Protein AF-V5GGD3-F1 (afdb_monomer)

Mean predicted aligned error: 9.01 Å

Nearest PDB structures (foldseek):
  7jw2-assembly1_B  TM=8.774E-01  e=5.867E-11  Aedes aegypti
  7jw6-assembly1_A-2  TM=7.609E-01  e=5.677E-09  Drosophila melanogaster
  9f7d-assembly1_A-2  TM=6.609E-01  e=2.314E-05  Rhodococcus ruber
  5zo3-assembly1_A  TM=6.551E-01  e=4.782E-04  Agrobacterium fabrum str. J-07
  7mpo-assembly1_F  TM=6.766E-01  e=1.165E-03  Bartonella henselae

Solvent-accessible surface area (backbone atoms only — not comparable to full-atom values): 12562 Å² total; per-residue (Å²): 134,82,80,72,80,88,71,77,35,68,49,62,48,52,56,98,90,48,64,48,77,43,51,39,63,61,44,64,77,74,52,55,64,67,60,38,38,44,53,42,52,69,48,41,38,19,73,88,43,77,43,77,37,69,69,38,73,63,55,53,50,57,51,24,58,74,27,73,36,79,87,64,58,77,32,47,65,44,45,49,48,66,49,49,57,50,34,52,72,77,41,45,74,72,58,52,52,72,43,86,89,69,89,88,54,62,66,69,27,31,52,35,21,29,71,72,55,50,57,61,81,61,86,57,76,84,49,77,69,78,54,78,81,72,50,74,66,49,53,50,44,50,44,46,70,37,42,49,51,57,54,52,50,51,52,48,41,55,44,23,54,76,68,80,40,60,53,68,58,53,52,48,55,54,50,52,57,49,54,59,58,70,72,50,78,82,78,84,74,84,84,80,80,80,80,82,82,81,83,81,84,80,89,77,91,129

Foldseek 3Di:
DDDDPDADQWDWADDPVDIDIDGLVVCLVVDDLVVLVCCLVVAQQDQVHAAEAAVCPVVVCNSCVSSVNNVGHGYRYDHCNLLVVVCCVPPVQLQAAPDDDDPPDDGQQNLLCRQVVGGQDCPCVPPDSNDPPDDPVNVVSSRCNNHSRVVSVVSSCVSCVVVVHDVVVSRVVSVVVVVVVVPDPPDDDDDDPDDDDDDDDDDDDD

InterPro domains:
  IPR002562 3'-5' exonuclease domain [PF01612] (6-158)
  IPR012337 Ribonuclease H-like superfamily [SSF53098] (6-165)
  IPR036397 Ribonuclease H superfamily [G3DSA:3.30.420.10] (2-167)
  IPR052408 Exonuclease MUT-7-like [PTHR47765] (5-162)

pLDDT: mean 84.91, std 19.13, range [32.44, 98.62]

Structure (mmCIF, N/CA/C/O backbone):
data_AF-V5GGD3-F1
#
_entry.id   AF-V5GGD3-F1
#
loop_
_atom_site.group_PDB
_atom_site.id
_atom_site.type_symbol
_atom_site.label_atom_id
_atom_site.label_alt_id
_atom_site.label_comp_id
_atom_site.label_asym_id
_atom_site.label_entity_id
_atom_site.label_seq_id
_atom_site.pdbx_PDB_ins_code
_atom_site.Cartn_x
_atom_site.Cartn_y
_atom_site.Cartn_z
_atom_site.occupancy
_atom_site.B_iso_or_equiv
_atom_site.auth_seq_id
_atom_site.auth_comp_id
_atom_site.auth_asym_id
_atom_site.auth_atom_id
_atom_site.pdbx_PDB_model_num
ATOM 1 N N . MET A 1 1 ? 32.317 -1.970 2.128 1.00 33.22 1 MET A N 1
ATOM 2 C CA . MET A 1 1 ? 31.465 -2.165 0.938 1.00 33.22 1 MET A CA 1
ATOM 3 C C . MET A 1 1 ? 30.373 -1.117 0.991 1.00 33.22 1 MET A C 1
ATOM 5 O O . MET A 1 1 ? 29.584 -1.151 1.925 1.00 33.22 1 MET A O 1
ATOM 9 N N . GLY A 1 2 ? 30.401 -0.128 0.097 1.00 39.28 2 GLY A N 1
ATOM 10 C CA . GLY A 1 2 ? 29.313 0.846 0.005 1.00 39.28 2 GLY A CA 1
ATOM 11 C C . GLY A 1 2 ? 28.074 0.141 -0.533 1.00 39.28 2 GLY A C 1
ATOM 12 O O . GLY A 1 2 ? 28.173 -0.546 -1.546 1.00 39.28 2 GLY A O 1
ATOM 13 N N . LEU A 1 3 ? 26.947 0.252 0.168 1.00 42.2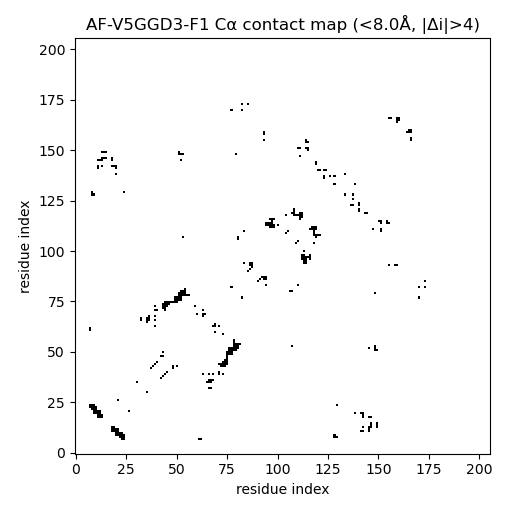2 3 LEU A N 1
ATOM 14 C CA . LEU A 1 3 ? 25.657 -0.168 -0.370 1.00 42.22 3 LEU A CA 1
ATOM 15 C C . LEU A 1 3 ? 25.417 0.663 -1.632 1.00 42.22 3 LEU A C 1
ATOM 17 O O . LEU A 1 3 ? 25.384 1.893 -1.558 1.00 42.22 3 LEU A O 1
ATOM 21 N N . ALA A 1 4 ? 25.322 0.005 -2.787 1.00 48.12 4 ALA A N 1
ATOM 22 C CA . ALA A 1 4 ? 24.829 0.658 -3.988 1.00 48.12 4 ALA A CA 1
ATOM 23 C C . ALA A 1 4 ? 23.453 1.278 -3.669 1.00 48.12 4 ALA A C 1
ATOM 25 O O . ALA A 1 4 ? 22.690 0.678 -2.902 1.00 48.12 4 ALA A O 1
ATOM 26 N N . PRO A 1 5 ? 23.135 2.476 -4.187 1.00 54.75 5 PRO A N 1
ATOM 27 C CA . PRO A 1 5 ? 21.816 3.062 -3.988 1.00 54.75 5 PRO A CA 1
ATOM 28 C C . PRO A 1 5 ? 20.747 2.078 -4.477 1.00 54.75 5 PRO A C 1
ATOM 30 O O . PRO A 1 5 ? 20.875 1.514 -5.563 1.00 54.75 5 PRO A O 1
ATOM 33 N N . SER A 1 6 ? 19.720 1.845 -3.655 1.00 63.28 6 SER A N 1
ATOM 34 C CA . SER A 1 6 ? 18.629 0.922 -3.973 1.00 63.28 6 SER A CA 1
ATOM 35 C C . SER A 1 6 ? 17.932 1.378 -5.250 1.00 63.28 6 SER A C 1
ATOM 37 O O . SER A 1 6 ? 17.304 2.439 -5.277 1.00 63.28 6 SER A O 1
ATOM 39 N N . ARG A 1 7 ? 18.059 0.591 -6.315 1.00 81.31 7 ARG A N 1
ATOM 40 C CA . ARG A 1 7 ? 17.404 0.851 -7.593 1.00 81.31 7 ARG A CA 1
ATOM 41 C C . ARG A 1 7 ? 15.971 0.325 -7.537 1.00 81.31 7 ARG A C 1
ATOM 43 O O . ARG A 1 7 ? 15.737 -0.788 -7.073 1.00 81.31 7 ARG A O 1
ATOM 50 N N . LEU A 1 8 ? 15.007 1.110 -8.022 1.00 89.00 8 LEU A N 1
ATOM 51 C CA . LEU A 1 8 ? 13.626 0.646 -8.154 1.00 89.00 8 LEU A CA 1
ATOM 52 C C . LEU A 1 8 ? 13.565 -0.479 -9.196 1.00 89.00 8 LEU A C 1
ATOM 54 O O . LEU A 1 8 ? 13.808 -0.241 -10.380 1.00 89.00 8 LEU A O 1
ATOM 58 N N . SER A 1 9 ? 13.262 -1.698 -8.753 1.00 93.69 9 SER A N 1
ATOM 59 C CA . SER A 1 9 ? 13.250 -2.890 -9.607 1.00 93.69 9 SER A CA 1
ATOM 60 C C . SER A 1 9 ? 11.858 -3.228 -10.135 1.00 93.69 9 SER A C 1
ATOM 62 O O . SER A 1 9 ? 11.728 -3.594 -11.304 1.00 93.69 9 SER A O 1
ATOM 64 N N . LEU A 1 10 ? 10.828 -3.085 -9.297 1.00 95.25 10 LEU A N 1
ATOM 65 C CA . LEU A 1 10 ? 9.439 -3.427 -9.593 1.00 95.25 10 LEU A CA 1
ATOM 66 C C . LEU A 1 10 ? 8.476 -2.376 -9.039 1.00 95.25 10 LEU A C 1
ATOM 68 O O . LEU A 1 10 ? 8.733 -1.785 -7.994 1.00 95.25 10 LEU A O 1
ATOM 72 N N . VAL A 1 11 ? 7.340 -2.208 -9.713 1.00 95.31 11 VAL A N 1
ATOM 73 C CA . VAL A 1 11 ? 6.145 -1.550 -9.165 1.00 95.31 11 VAL A CA 1
ATOM 74 C C . VAL A 1 11 ? 4.973 -2.505 -9.308 1.00 95.31 11 VAL A C 1
ATOM 76 O O . VAL A 1 11 ? 4.764 -3.074 -10.378 1.00 95.31 11 VAL A O 1
ATOM 79 N N . GLN A 1 12 ? 4.198 -2.679 -8.244 1.00 97.19 12 GLN A N 1
ATOM 80 C CA . GLN A 1 12 ? 3.003 -3.512 -8.248 1.00 97.19 12 GLN A CA 1
ATOM 81 C C . GLN A 1 12 ? 1.757 -2.629 -8.183 1.00 97.19 12 GLN A C 1
ATOM 83 O O . GLN A 1 12 ? 1.657 -1.748 -7.332 1.00 97.19 12 GLN A O 1
ATOM 88 N N . LEU A 1 13 ? 0.799 -2.873 -9.075 1.00 97.44 13 LEU A N 1
ATOM 89 C CA . LEU A 1 13 ? -0.497 -2.199 -9.096 1.00 97.44 13 LEU A CA 1
ATOM 90 C C . LEU A 1 13 ? -1.594 -3.256 -9.051 1.00 97.44 13 LEU A C 1
ATOM 92 O O . LEU A 1 13 ? -1.695 -4.082 -9.955 1.00 97.44 13 LEU A O 1
ATOM 96 N N . ALA A 1 14 ? -2.409 -3.231 -8.003 1.00 98.44 14 ALA A N 1
ATOM 97 C CA . ALA A 1 14 ? -3.548 -4.125 -7.864 1.00 98.44 14 ALA A CA 1
ATOM 98 C C . ALA A 1 14 ? -4.859 -3.378 -8.114 1.00 98.44 14 ALA A C 1
ATOM 100 O O . ALA A 1 14 ? -5.068 -2.266 -7.627 1.00 98.44 14 ALA A O 1
ATOM 101 N N . VAL A 1 15 ? -5.746 -4.045 -8.837 1.00 98.00 15 VAL A N 1
ATOM 102 C CA . VAL A 1 15 ? -7.171 -3.744 -8.979 1.00 98.00 15 VAL A CA 1
ATOM 103 C C . VAL A 1 15 ? -7.955 -5.004 -8.597 1.00 98.00 15 VAL A C 1
ATOM 105 O O . VAL A 1 15 ? -7.367 -6.054 -8.339 1.00 98.00 15 VAL A O 1
ATOM 108 N N . TRP A 1 16 ? -9.279 -4.917 -8.507 1.00 97.25 16 TRP A N 1
ATOM 109 C CA . TRP A 1 16 ? -10.096 -6.031 -8.010 1.00 97.25 16 TRP A CA 1
ATOM 110 C C . TRP A 1 16 ? -10.028 -7.297 -8.869 1.00 97.25 16 TRP A C 1
ATOM 112 O O . TRP A 1 16 ? -10.164 -8.397 -8.341 1.00 97.25 16 TRP A O 1
ATOM 122 N N . ASP A 1 17 ? -9.798 -7.151 -10.169 1.00 96.25 17 ASP A N 1
ATOM 123 C CA . ASP A 1 17 ? -9.778 -8.236 -11.149 1.00 96.25 17 ASP A CA 1
ATOM 124 C C . ASP A 1 17 ? -8.364 -8.661 -11.577 1.00 96.25 17 ASP A C 1
ATOM 126 O O . ASP A 1 17 ? -8.215 -9.614 -12.343 1.00 96.25 17 ASP A O 1
ATOM 130 N N . GLY A 1 18 ? -7.308 -8.013 -11.072 1.00 97.31 18 GLY A N 1
ATOM 131 C CA . GLY A 1 18 ? -5.948 -8.345 -11.480 1.00 97.31 18 GLY A CA 1
ATOM 132 C C . GLY A 1 18 ? -4.838 -7.588 -10.760 1.00 97.31 18 GLY A C 1
ATOM 133 O O . GLY A 1 18 ? -5.046 -6.568 -10.103 1.00 97.31 18 GLY A O 1
ATOM 134 N N . VAL A 1 19 ? -3.614 -8.099 -10.918 1.00 98.44 19 VAL A N 1
ATOM 135 C CA . VAL A 1 19 ? -2.398 -7.453 -10.419 1.00 98.44 19 VAL A CA 1
ATOM 136 C C . VAL A 1 19 ? -1.383 -7.319 -11.543 1.00 98.44 19 VAL A C 1
ATOM 138 O O . VAL A 1 19 ? -1.030 -8.295 -12.203 1.00 98.44 19 VAL A O 1
ATOM 141 N N . TYR A 1 20 ? -0.889 -6.101 -11.723 1.00 97.62 20 TYR A N 1
ATOM 142 C CA . TYR A 1 20 ? 0.148 -5.750 -12.678 1.00 97.62 20 TYR A CA 1
ATOM 143 C C . TYR A 1 20 ? 1.475 -5.626 -11.937 1.00 97.62 20 TYR A C 1
ATOM 145 O O . TYR A 1 20 ? 1.608 -4.818 -11.021 1.00 97.62 20 TYR A O 1
ATOM 153 N N . VAL A 1 21 ? 2.464 -6.422 -12.341 1.00 97.50 21 VAL A N 1
ATOM 154 C CA . VAL A 1 21 ? 3.841 -6.328 -11.842 1.00 97.50 21 VAL A CA 1
ATOM 155 C C . VAL A 1 21 ? 4.688 -5.719 -12.950 1.00 97.50 21 VAL A C 1
ATOM 157 O O . VAL A 1 21 ? 4.990 -6.366 -13.951 1.00 97.50 21 VAL A O 1
ATOM 160 N N . LEU A 1 22 ? 5.018 -4.444 -12.789 1.00 95.44 22 LEU A N 1
ATOM 161 C CA . LEU A 1 22 ? 5.765 -3.656 -13.755 1.00 95.44 22 LEU A CA 1
ATOM 162 C C . LEU A 1 22 ? 7.264 -3.857 -13.531 1.00 95.44 22 LEU A C 1
ATOM 164 O O . LEU A 1 22 ? 7.798 -3.470 -12.493 1.00 95.44 22 LEU A O 1
ATOM 168 N N . ASP A 1 23 ? 7.943 -4.441 -14.518 1.00 95.50 23 ASP A N 1
ATOM 169 C CA . ASP A 1 23 ? 9.399 -4.583 -14.526 1.00 95.50 23 ASP A CA 1
ATOM 170 C C . ASP A 1 23 ? 10.065 -3.235 -14.821 1.00 95.50 23 ASP A C 1
ATOM 172 O O . ASP A 1 23 ? 10.278 -2.876 -15.977 1.00 95.50 23 ASP A O 1
ATOM 176 N N . ILE A 1 24 ? 10.392 -2.471 -13.780 1.00 93.88 24 ILE A N 1
ATOM 177 C CA . ILE A 1 24 ? 10.935 -1.116 -13.930 1.00 93.88 24 ILE A CA 1
ATOM 178 C C . ILE A 1 24 ? 12.306 -1.133 -14.598 1.00 93.88 24 ILE A C 1
ATOM 180 O O . ILE A 1 24 ? 12.612 -0.219 -15.365 1.00 93.88 24 ILE A O 1
ATOM 184 N N . LEU A 1 25 ? 13.106 -2.182 -14.380 1.00 92.25 25 LEU A N 1
ATOM 185 C CA . LEU A 1 25 ? 14.406 -2.325 -15.034 1.00 92.25 25 LEU A CA 1
ATOM 186 C C . LEU A 1 25 ? 14.229 -2.389 -16.550 1.00 92.25 25 LEU A C 1
ATOM 188 O O . LEU A 1 25 ? 14.875 -1.626 -17.265 1.00 92.25 25 LEU A O 1
ATOM 192 N N . LYS A 1 26 ? 13.304 -3.234 -17.025 1.00 93.94 26 LYS A N 1
ATOM 193 C CA . LYS A 1 26 ? 13.045 -3.376 -18.458 1.00 93.94 26 LYS A CA 1
ATOM 194 C C . LYS A 1 26 ? 12.272 -2.198 -19.040 1.00 93.94 26 LYS A C 1
ATOM 196 O O . LYS A 1 26 ? 12.604 -1.718 -20.121 1.00 93.94 26 LYS A O 1
ATOM 201 N N . LEU A 1 27 ? 11.254 -1.714 -18.332 1.00 93.19 27 LEU A N 1
ATOM 202 C CA . LEU A 1 27 ? 10.4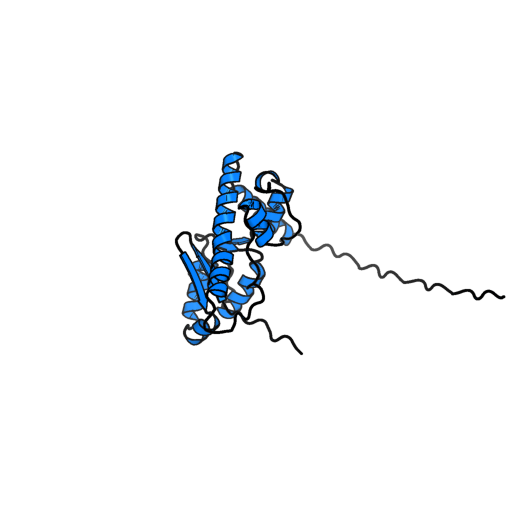19 -0.600 -18.780 1.00 93.19 27 LEU A CA 1
ATOM 203 C C . LEU A 1 27 ? 11.224 0.693 -18.915 1.00 93.19 27 LEU A C 1
ATOM 205 O O . LEU A 1 27 ? 10.962 1.463 -19.830 1.00 93.19 27 LEU A O 1
ATOM 209 N N . SER A 1 28 ? 12.240 0.909 -18.077 1.00 89.25 28 SER A N 1
ATOM 210 C CA . SER A 1 28 ? 13.124 2.079 -18.189 1.00 89.25 28 SER A CA 1
ATOM 211 C C . SER A 1 28 ? 13.963 2.087 -19.474 1.00 89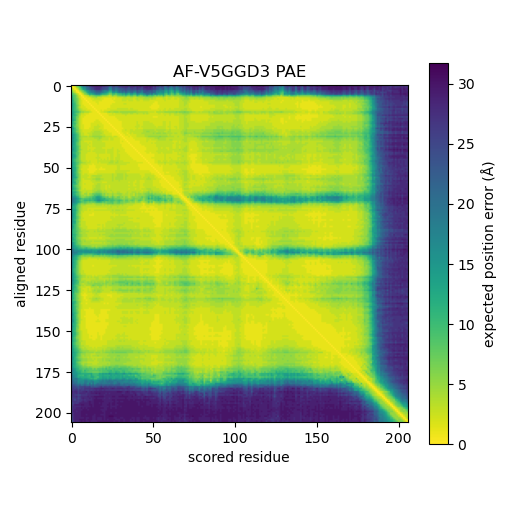.25 28 SER A C 1
ATOM 213 O O . SER A 1 28 ? 14.407 3.151 -19.895 1.00 89.25 28 SER A O 1
ATOM 215 N N . GLU A 1 29 ? 14.181 0.929 -20.107 1.00 91.50 29 GLU A N 1
ATOM 216 C CA . GLU A 1 29 ? 14.895 0.826 -21.389 1.00 91.50 29 GLU A CA 1
ATOM 217 C C . GLU A 1 29 ? 13.990 1.108 -22.593 1.00 91.50 29 GLU A C 1
ATOM 219 O O . GLU A 1 29 ? 14.472 1.558 -23.631 1.00 91.50 29 GLU A O 1
ATOM 224 N N . VAL A 1 30 ? 12.693 0.799 -22.482 1.00 94.12 30 VAL A N 1
ATOM 225 C CA . VAL A 1 30 ? 11.759 0.815 -23.623 1.00 94.12 30 VAL A CA 1
ATOM 226 C C . VAL A 1 30 ? 10.765 1.973 -23.583 1.00 94.12 30 VAL A C 1
ATOM 228 O O . VAL A 1 30 ? 10.262 2.381 -24.627 1.00 94.12 30 VAL A O 1
ATOM 231 N N . LEU A 1 31 ? 10.474 2.521 -22.401 1.00 91.94 31 LEU A N 1
ATOM 232 C CA . LEU A 1 31 ? 9.545 3.632 -22.230 1.00 91.94 31 LEU A CA 1
ATOM 233 C C . LEU A 1 31 ? 10.284 4.969 -22.151 1.00 91.94 31 LEU A C 1
ATOM 235 O O . LEU A 1 31 ? 11.146 5.183 -21.302 1.00 91.94 31 LEU A O 1
ATOM 239 N N . GLY A 1 32 ? 9.869 5.909 -23.002 1.00 90.31 32 GLY A N 1
ATOM 240 C CA . GLY A 1 32 ? 10.270 7.315 -22.909 1.00 90.31 32 GLY A CA 1
ATOM 241 C C . GLY A 1 32 ? 9.569 8.089 -21.783 1.00 90.31 32 GLY A C 1
ATOM 242 O O . GLY A 1 32 ? 8.587 7.631 -21.199 1.00 90.31 32 GLY A O 1
ATOM 243 N N . GLU A 1 33 ? 10.039 9.313 -21.527 1.00 88.31 33 GLU A N 1
ATOM 244 C CA . GLU A 1 33 ? 9.559 10.181 -20.436 1.00 88.31 33 GLU A CA 1
ATOM 245 C C . GLU A 1 33 ? 8.058 10.491 -20.494 1.00 88.31 33 GLU A C 1
ATOM 247 O O . GLU A 1 33 ? 7.424 10.646 -19.454 1.00 88.31 33 GLU A O 1
ATOM 252 N N . SER A 1 34 ? 7.473 10.576 -21.693 1.00 89.94 34 SER A N 1
ATOM 253 C CA . SER A 1 34 ? 6.039 10.825 -21.867 1.00 89.94 34 SER A CA 1
ATOM 254 C C . SER A 1 34 ? 5.178 9.715 -21.265 1.00 89.94 34 SER A C 1
ATOM 256 O O . SER A 1 34 ? 4.182 10.025 -20.621 1.00 89.94 34 SER A O 1
ATOM 258 N N . HIS A 1 35 ? 5.577 8.449 -21.409 1.00 92.19 35 HIS A N 1
ATOM 259 C CA . HIS A 1 35 ? 4.838 7.306 -20.865 1.00 92.19 35 HIS A CA 1
ATOM 260 C C . HIS A 1 35 ? 4.889 7.285 -19.336 1.00 92.19 35 HIS A C 1
ATOM 262 O O . HIS A 1 35 ? 3.876 7.075 -18.674 1.00 92.19 35 HIS A O 1
ATOM 268 N N . TRP A 1 36 ? 6.062 7.559 -18.757 1.00 89.06 36 TRP A N 1
ATOM 269 C CA . TRP A 1 36 ? 6.203 7.651 -17.304 1.00 89.06 36 TRP A CA 1
ATOM 270 C C . TRP A 1 36 ? 5.447 8.841 -16.724 1.00 89.06 36 TRP A C 1
ATOM 272 O O . TRP A 1 36 ? 4.799 8.721 -15.684 1.00 89.06 36 TRP A O 1
ATOM 282 N N . ARG A 1 37 ? 5.487 9.983 -17.420 1.00 87.19 37 ARG A N 1
ATOM 283 C CA . ARG A 1 37 ? 4.676 11.147 -17.072 1.00 87.19 37 ARG A CA 1
ATOM 284 C C . ARG A 1 37 ? 3.198 10.794 -17.107 1.00 87.19 37 ARG A C 1
ATOM 286 O O . ARG A 1 37 ? 2.519 11.122 -16.149 1.00 87.19 37 ARG A O 1
ATOM 293 N N . GLN A 1 38 ? 2.738 10.090 -18.140 1.00 89.94 38 GLN A N 1
ATOM 294 C CA . GLN A 1 38 ? 1.353 9.645 -18.266 1.00 89.94 38 GLN A CA 1
ATOM 295 C C . GLN A 1 38 ? 0.932 8.759 -17.087 1.00 89.94 38 GLN A C 1
ATOM 297 O O . GLN A 1 38 ? -0.051 9.073 -16.422 1.00 89.94 38 GLN A O 1
ATOM 302 N N . LEU A 1 39 ? 1.717 7.722 -16.760 1.00 89.25 39 LEU A N 1
ATOM 303 C CA . LEU A 1 39 ? 1.482 6.873 -15.584 1.00 89.25 39 LEU A CA 1
ATOM 304 C C . LEU A 1 39 ? 1.331 7.720 -14.312 1.00 89.25 39 LEU A C 1
ATOM 306 O O . LEU A 1 39 ? 0.403 7.531 -13.523 1.00 89.25 39 LEU A O 1
ATOM 310 N N . TYR A 1 40 ? 2.237 8.677 -14.116 1.00 89.56 40 TYR A N 1
ATOM 311 C CA . TYR A 1 40 ? 2.211 9.524 -12.935 1.00 89.56 40 TYR A CA 1
ATOM 312 C C . TYR A 1 40 ? 0.995 10.459 -12.931 1.00 89.56 40 TYR A C 1
ATOM 314 O O . TYR A 1 40 ? 0.288 10.541 -11.930 1.00 89.56 40 TYR A O 1
ATOM 322 N N . THR A 1 41 ? 0.721 11.161 -14.030 1.00 88.94 41 THR A N 1
ATOM 323 C CA . THR A 1 41 ? -0.330 12.182 -14.083 1.00 88.94 41 THR A CA 1
ATOM 324 C C . THR A 1 41 ? -1.729 11.585 -14.108 1.00 88.94 41 THR A C 1
ATOM 326 O O . THR A 1 41 ? -2.603 12.085 -13.402 1.00 88.94 41 THR A O 1
ATOM 329 N N . GLU A 1 42 ? -1.942 10.522 -14.885 1.00 92.62 42 GLU A N 1
ATOM 330 C CA . GLU A 1 42 ? -3.264 9.916 -15.085 1.00 92.62 42 GLU A CA 1
ATOM 331 C C . GLU A 1 42 ? -3.657 8.984 -13.937 1.00 92.62 42 GLU A C 1
ATOM 333 O O . GLU A 1 42 ? -4.840 8.882 -13.625 1.00 92.62 42 GLU A O 1
ATOM 338 N N . ILE A 1 43 ? -2.690 8.350 -13.261 1.00 93.06 43 ILE A N 1
ATOM 339 C CA . ILE A 1 43 ? -2.976 7.420 -12.156 1.00 93.06 43 ILE A CA 1
ATOM 340 C C . ILE A 1 43 ? -2.623 8.041 -10.802 1.00 93.06 43 ILE A C 1
ATOM 342 O O . ILE A 1 43 ? -3.493 8.273 -9.953 1.00 93.06 43 ILE A O 1
ATOM 346 N N . LEU A 1 44 ? -1.343 8.339 -10.567 1.00 92.50 44 LEU A N 1
ATOM 347 C CA . LEU A 1 44 ? -0.875 8.741 -9.234 1.00 92.50 44 LEU A CA 1
ATOM 348 C C . LEU A 1 44 ? -1.372 10.133 -8.836 1.00 92.50 44 LEU A C 1
ATOM 350 O O . LEU A 1 44 ? -1.747 10.340 -7.682 1.00 92.50 44 LEU A O 1
ATOM 354 N N . SER A 1 45 ? -1.438 11.070 -9.777 1.00 92.88 45 SER A N 1
ATOM 355 C CA . SER A 1 45 ? -1.946 12.427 -9.561 1.00 92.88 45 SER A CA 1
ATOM 356 C C . SER A 1 45 ? -3.448 12.582 -9.800 1.00 92.88 45 SER A C 1
ATOM 358 O O . SER A 1 45 ? -3.931 13.703 -9.656 1.00 92.88 45 SER A O 1
ATOM 360 N N . SER A 1 46 ? -4.187 11.521 -10.134 1.00 94.62 46 SER A N 1
ATOM 361 C CA . SER A 1 46 ? -5.649 11.590 -10.257 1.00 94.62 46 SER A CA 1
ATOM 362 C C . SER A 1 46 ? -6.321 11.744 -8.887 1.00 94.62 46 SER A C 1
ATOM 364 O O . SER A 1 46 ? -5.943 11.070 -7.925 1.00 94.62 46 SER A O 1
ATOM 366 N N . ASP A 1 47 ? -7.313 12.629 -8.792 1.00 93.81 47 ASP A N 1
ATOM 367 C CA . ASP A 1 47 ? -8.170 12.757 -7.608 1.00 93.81 47 ASP A CA 1
ATOM 368 C C . ASP A 1 47 ? -9.324 11.736 -7.629 1.00 93.81 47 ASP A C 1
ATOM 370 O O . ASP A 1 47 ? -9.811 11.344 -6.570 1.00 93.81 47 ASP A O 1
ATOM 374 N N . ASP A 1 48 ? -9.686 11.215 -8.804 1.00 95.69 48 ASP A N 1
ATOM 375 C CA . ASP A 1 48 ? -10.771 10.238 -8.981 1.00 95.69 48 ASP A CA 1
ATOM 376 C C . ASP A 1 48 ? -10.349 8.816 -8.591 1.00 95.69 48 ASP A C 1
ATOM 378 O O . ASP A 1 48 ? -11.169 7.989 -8.191 1.00 95.69 48 ASP A O 1
ATOM 382 N N . ILE A 1 49 ? -9.048 8.527 -8.675 1.00 95.56 49 ILE A N 1
ATOM 383 C CA . ILE A 1 49 ? -8.492 7.216 -8.344 1.00 95.56 49 ILE A CA 1
ATOM 384 C C . ILE A 1 49 ? -7.956 7.256 -6.916 1.00 95.56 49 ILE A C 1
ATOM 386 O O . ILE A 1 49 ? -6.975 7.949 -6.629 1.00 95.56 49 ILE A O 1
ATOM 390 N N . LEU A 1 50 ? -8.563 6.471 -6.026 1.00 95.44 50 LEU A N 1
ATOM 391 C CA . LEU A 1 50 ? -8.028 6.232 -4.689 1.00 95.44 50 LEU A CA 1
ATOM 392 C C . LEU A 1 50 ? -6.860 5.242 -4.762 1.00 95.44 50 LEU A C 1
ATOM 394 O O . LEU A 1 50 ? -7.035 4.112 -5.210 1.00 95.44 50 LEU A O 1
ATOM 398 N N . LYS A 1 51 ? -5.681 5.642 -4.279 1.00 96.75 51 LYS A N 1
ATOM 399 C CA . LYS A 1 51 ? -4.516 4.754 -4.158 1.00 96.75 51 LYS A CA 1
ATOM 400 C C . LYS A 1 51 ? -4.373 4.253 -2.728 1.00 96.75 51 LYS A C 1
ATOM 402 O O . LYS A 1 51 ? -4.474 5.032 -1.783 1.00 96.75 51 LYS A O 1
ATOM 407 N N . LEU A 1 52 ? -4.080 2.972 -2.568 1.00 97.56 52 LEU A N 1
ATOM 408 C CA . LEU A 1 52 ? -3.749 2.378 -1.278 1.00 97.56 52 LEU A CA 1
ATOM 409 C C . LEU A 1 52 ? -2.266 2.028 -1.255 1.00 97.56 52 LEU A C 1
ATOM 411 O O . LEU A 1 52 ? -1.720 1.564 -2.252 1.00 97.56 52 LEU A O 1
ATOM 415 N N . GLY A 1 53 ? -1.629 2.245 -0.114 1.00 97.19 53 GLY A N 1
ATOM 416 C CA . GLY A 1 53 ? -0.234 1.901 0.112 1.00 97.19 53 GLY A CA 1
ATOM 417 C C . GLY A 1 53 ? 0.028 1.536 1.564 1.00 97.19 53 GLY A C 1
ATOM 418 O O . GLY A 1 53 ? -0.840 1.730 2.412 1.00 97.19 53 GLY A O 1
ATOM 419 N N . TYR A 1 54 ? 1.221 1.034 1.868 1.00 96.75 54 TYR A N 1
ATOM 420 C CA . TYR A 1 54 ? 1.658 0.765 3.238 1.00 96.75 54 TYR A CA 1
ATOM 421 C C . TYR A 1 54 ? 3.092 1.274 3.418 1.00 96.75 54 TYR A C 1
ATOM 423 O O . TYR A 1 54 ? 4.026 0.653 2.929 1.00 96.75 54 TYR A O 1
ATOM 431 N N . GLY A 1 55 ? 3.271 2.412 4.094 1.00 93.62 55 GLY A N 1
ATOM 432 C CA . GLY A 1 55 ? 4.560 3.118 4.128 1.00 93.62 55 GLY A CA 1
ATOM 433 C C . GLY A 1 55 ? 4.940 3.747 2.780 1.00 93.62 55 GLY A C 1
ATOM 434 O O . GLY A 1 55 ? 6.113 3.901 2.476 1.00 93.62 55 GLY A O 1
ATOM 435 N N . ILE A 1 56 ? 3.942 4.103 1.967 1.00 91.31 56 ILE A N 1
ATOM 436 C CA . ILE A 1 56 ? 4.090 4.403 0.530 1.00 91.31 56 ILE A CA 1
ATOM 437 C C . ILE A 1 56 ? 4.731 5.769 0.218 1.00 91.31 56 ILE A C 1
ATOM 439 O O . ILE A 1 56 ? 5.021 6.088 -0.934 1.00 91.31 56 ILE A O 1
ATOM 443 N N . VAL A 1 57 ? 4.926 6.632 1.218 1.00 87.88 57 VAL A N 1
ATOM 444 C CA . VAL A 1 57 ? 5.409 8.008 1.000 1.00 87.88 57 VAL A CA 1
ATOM 445 C C . VAL A 1 57 ? 6.820 8.026 0.411 1.00 87.88 57 VAL A C 1
ATOM 447 O O . VAL A 1 57 ? 7.110 8.843 -0.465 1.00 87.88 57 VAL A O 1
ATOM 450 N N . GLU A 1 58 ? 7.700 7.152 0.886 1.00 84.38 58 GLU A N 1
ATOM 451 C CA . GLU A 1 58 ? 9.058 6.982 0.374 1.00 84.38 58 GLU A CA 1
ATOM 452 C C . GLU A 1 58 ? 9.049 6.377 -1.038 1.00 84.38 58 GLU A C 1
ATOM 454 O O . GLU A 1 58 ? 9.744 6.887 -1.918 1.00 84.38 58 GLU A O 1
ATOM 459 N N . ASP A 1 59 ? 8.191 5.386 -1.287 1.00 88.25 59 ASP A N 1
ATOM 460 C CA . ASP A 1 59 ? 8.060 4.729 -2.594 1.00 88.25 59 ASP A CA 1
ATOM 461 C C . ASP A 1 59 ? 7.598 5.706 -3.685 1.00 88.25 59 ASP A C 1
ATOM 463 O O . ASP A 1 59 ? 8.121 5.715 -4.800 1.00 88.25 59 ASP A O 1
ATOM 467 N N . LEU A 1 60 ? 6.663 6.604 -3.359 1.00 88.62 60 LEU A N 1
ATOM 468 C CA . LEU A 1 60 ? 6.177 7.633 -4.286 1.00 88.62 60 LEU A CA 1
ATOM 469 C C . LEU A 1 60 ? 7.250 8.654 -4.673 1.00 88.62 60 LEU A C 1
ATOM 471 O O . LEU A 1 60 ? 7.174 9.215 -5.770 1.00 88.62 60 LEU A O 1
ATOM 475 N N . LYS A 1 61 ? 8.232 8.910 -3.798 1.00 84.56 61 LYS A N 1
ATOM 476 C CA . LYS A 1 61 ? 9.384 9.768 -4.123 1.00 84.56 61 LYS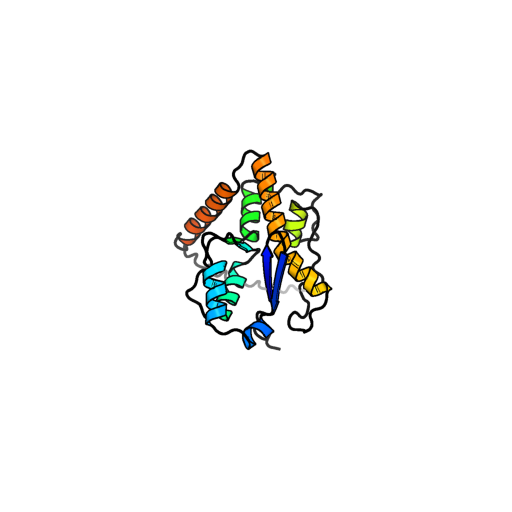 A CA 1
ATOM 477 C C . LYS A 1 61 ? 10.318 9.057 -5.094 1.00 84.56 61 LYS A C 1
ATOM 479 O O . LYS A 1 61 ? 10.702 9.640 -6.099 1.00 84.56 61 LYS A O 1
ATOM 484 N N . LEU A 1 62 ? 10.615 7.785 -4.840 1.00 86.12 62 LEU A N 1
ATOM 485 C CA . LEU A 1 62 ? 11.441 6.985 -5.743 1.00 86.12 62 LEU A CA 1
ATOM 486 C C . LEU A 1 62 ? 10.790 6.864 -7.132 1.00 86.12 62 LEU A C 1
ATOM 488 O O . LEU A 1 62 ? 11.452 6.998 -8.160 1.00 86.12 62 LEU A O 1
ATOM 492 N N . LEU A 1 63 ? 9.468 6.688 -7.178 1.00 86.50 63 LEU A N 1
ATOM 493 C CA . LEU A 1 63 ? 8.726 6.616 -8.433 1.00 86.50 63 LEU A CA 1
ATOM 494 C C . LEU A 1 63 ? 8.662 7.963 -9.175 1.00 86.50 63 LEU A C 1
ATOM 496 O O . LEU A 1 63 ? 8.697 7.977 -10.405 1.00 86.50 63 LEU A O 1
ATOM 500 N N . SER A 1 64 ? 8.598 9.102 -8.471 1.00 85.88 64 SER A N 1
ATOM 501 C CA . SER A 1 64 ? 8.625 10.422 -9.127 1.00 85.88 64 SER A CA 1
ATOM 502 C C . SER A 1 64 ? 9.992 10.749 -9.734 1.00 85.88 64 SER A C 1
ATOM 504 O O . SER A 1 64 ? 10.050 11.390 -10.790 1.00 85.88 64 SER A O 1
ATOM 506 N N . GLU A 1 65 ? 11.076 10.264 -9.119 1.00 84.44 65 GLU A N 1
ATOM 507 C CA . GLU A 1 65 ? 12.436 10.334 -9.662 1.00 84.44 65 GLU A CA 1
ATOM 508 C C . GLU A 1 65 ? 12.557 9.522 -10.956 1.00 84.44 65 GLU A C 1
ATOM 510 O O . GLU A 1 65 ? 13.015 10.056 -11.969 1.00 84.44 65 GLU A O 1
ATOM 515 N N . VAL A 1 66 ? 12.061 8.277 -10.968 1.00 81.88 66 VAL A N 1
ATOM 516 C CA . VAL A 1 66 ? 12.017 7.439 -12.184 1.00 81.88 66 VAL A CA 1
ATOM 517 C C . VAL A 1 66 ? 11.187 8.100 -13.283 1.00 81.88 66 VAL A C 1
ATOM 519 O O . VAL A 1 66 ? 11.600 8.130 -14.441 1.00 81.88 66 VAL A O 1
ATOM 522 N N . ALA A 1 67 ? 10.055 8.709 -12.925 1.00 80.06 67 ALA A N 1
ATOM 523 C CA . ALA A 1 67 ? 9.200 9.400 -13.882 1.00 80.06 67 ALA A CA 1
ATOM 524 C C . ALA A 1 67 ? 9.748 10.754 -14.364 1.00 80.06 67 ALA A C 1
ATOM 526 O O . ALA A 1 67 ? 9.108 11.401 -15.199 1.00 80.06 67 ALA A O 1
ATOM 527 N N . LYS A 1 68 ? 10.897 11.212 -13.838 1.00 80.50 68 LYS A N 1
ATOM 528 C CA . LYS A 1 68 ? 11.480 12.542 -14.098 1.00 80.50 68 LYS A CA 1
ATOM 529 C C . LYS A 1 68 ? 10.452 13.670 -13.955 1.00 80.50 68 LYS A C 1
ATOM 531 O O . LYS A 1 68 ? 10.490 14.675 -14.665 1.00 80.50 68 LYS A O 1
ATOM 536 N N . CYS A 1 69 ? 9.521 13.499 -13.020 1.00 73.88 69 CYS A N 1
ATOM 537 C CA . CYS A 1 69 ? 8.456 14.449 -12.721 1.00 73.88 69 CYS A CA 1
ATOM 538 C C . CYS A 1 69 ? 8.536 14.862 -11.243 1.00 73.88 69 CYS A C 1
ATOM 540 O O . CYS A 1 69 ? 7.592 14.627 -10.490 1.00 73.88 69 CYS A O 1
ATOM 542 N N . PRO A 1 70 ? 9.642 15.488 -10.794 1.00 68.38 70 PRO A N 1
ATOM 543 C CA . PRO A 1 70 ? 9.871 15.773 -9.374 1.00 68.38 70 PRO A CA 1
ATOM 544 C C . PRO A 1 70 ? 8.862 16.768 -8.780 1.00 68.38 70 PRO A C 1
ATOM 546 O O . PRO A 1 70 ? 8.671 16.812 -7.568 1.00 68.38 70 PRO A O 1
ATOM 549 N N . SER A 1 71 ? 8.207 17.576 -9.620 1.00 72.56 71 SER A N 1
ATOM 550 C CA . SER A 1 71 ? 7.151 18.507 -9.212 1.00 72.56 71 SER A CA 1
ATOM 551 C C . SER A 1 71 ? 5.771 17.856 -9.094 1.00 72.56 71 SER A C 1
ATOM 553 O O . SER A 1 71 ? 4.867 18.457 -8.504 1.00 72.56 71 SER A O 1
ATOM 555 N N . ALA A 1 72 ? 5.585 16.654 -9.645 1.00 76.19 72 ALA A N 1
ATOM 556 C CA . ALA A 1 72 ? 4.307 15.971 -9.602 1.00 76.19 72 ALA A CA 1
ATOM 557 C C . ALA A 1 72 ? 4.053 15.419 -8.196 1.00 76.19 72 ALA A C 1
ATOM 559 O O . ALA A 1 72 ? 4.948 14.911 -7.521 1.00 76.19 72 ALA A O 1
ATOM 560 N N . LYS A 1 73 ? 2.808 15.554 -7.739 1.00 85.94 73 LYS A N 1
ATOM 561 C CA . LYS A 1 73 ? 2.374 15.067 -6.431 1.00 85.94 73 LYS A CA 1
ATOM 562 C C . LYS A 1 73 ? 1.368 13.953 -6.640 1.00 85.94 73 LYS A C 1
ATOM 564 O O . LYS A 1 73 ? 0.387 14.135 -7.366 1.00 85.94 73 LYS A O 1
ATOM 569 N N . ALA A 1 74 ? 1.593 12.821 -5.986 1.00 90.62 74 ALA A N 1
ATOM 570 C CA . ALA A 1 74 ? 0.546 11.831 -5.824 1.00 90.62 74 ALA A CA 1
ATOM 571 C C . ALA A 1 74 ? -0.624 12.459 -5.051 1.00 90.62 74 ALA A C 1
ATOM 573 O O . ALA A 1 74 ? -0.425 13.176 -4.065 1.00 90.62 74 ALA A O 1
ATOM 574 N N . ARG A 1 75 ? -1.840 12.209 -5.523 1.00 91.94 75 ARG A N 1
ATOM 575 C CA . ARG A 1 75 ? -3.090 12.709 -4.942 1.00 91.94 75 ARG A CA 1
ATOM 576 C C . ARG A 1 75 ? -3.979 11.549 -4.539 1.00 91.94 75 ARG A C 1
ATOM 578 O O . ARG A 1 75 ? -3.696 10.422 -4.914 1.00 91.94 75 ARG A O 1
ATOM 585 N N . ASN A 1 76 ? -5.001 11.819 -3.734 1.00 93.44 76 ASN A N 1
ATOM 586 C CA . ASN A 1 76 ? -5.981 10.840 -3.268 1.00 93.44 76 ASN A CA 1
ATOM 587 C C . ASN A 1 76 ? -5.394 9.446 -2.940 1.00 93.44 76 ASN A C 1
ATOM 589 O O . ASN A 1 76 ? -5.760 8.442 -3.544 1.00 93.44 76 ASN A O 1
ATOM 593 N N . PHE A 1 77 ? -4.453 9.379 -1.995 1.00 93.69 77 PHE A N 1
ATOM 594 C CA . PHE A 1 77 ? -3.921 8.108 -1.502 1.00 93.69 77 PHE A CA 1
ATOM 595 C C . PHE A 1 77 ? -4.183 7.928 -0.004 1.00 93.69 77 PHE A C 1
ATOM 597 O O . PHE A 1 77 ? -4.426 8.900 0.719 1.00 93.69 77 PHE A O 1
ATOM 604 N N . ILE A 1 78 ? -4.178 6.682 0.457 1.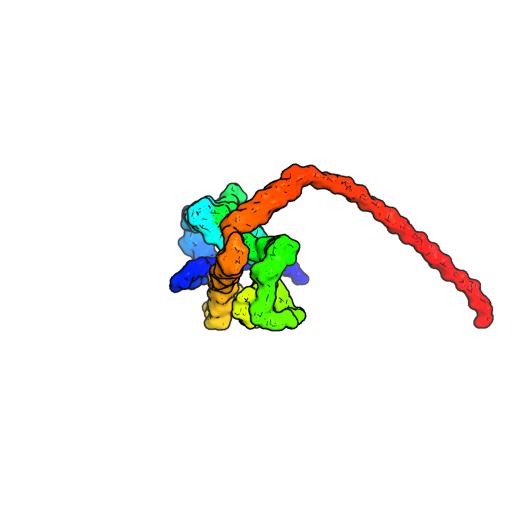00 94.75 78 ILE A N 1
ATOM 605 C CA . ILE A 1 78 ? -4.226 6.304 1.870 1.00 94.75 78 ILE A CA 1
ATOM 606 C C . ILE A 1 78 ? -3.000 5.452 2.150 1.00 94.75 78 ILE A C 1
ATOM 608 O O . ILE A 1 78 ? -2.811 4.399 1.541 1.00 94.75 78 ILE A O 1
ATOM 612 N N . ASP A 1 79 ? -2.190 5.906 3.099 1.00 95.69 79 ASP A N 1
ATOM 613 C CA . ASP A 1 79 ? -1.168 5.066 3.702 1.00 95.69 79 ASP A CA 1
ATOM 614 C C . ASP A 1 79 ? -1.803 4.250 4.837 1.00 95.69 79 ASP A C 1
ATOM 616 O O . ASP A 1 79 ? -2.112 4.768 5.912 1.00 95.69 79 ASP A O 1
ATOM 620 N N . LEU A 1 80 ? -2.031 2.962 4.586 1.00 97.12 80 LEU A N 1
ATOM 621 C CA . LEU A 1 80 ? -2.627 2.025 5.535 1.00 97.12 80 LEU A CA 1
ATOM 622 C C . LEU A 1 80 ? -1.745 1.804 6.769 1.00 97.12 80 LEU A C 1
ATOM 624 O O . LEU A 1 80 ? -2.269 1.423 7.818 1.00 97.12 80 LEU A O 1
ATOM 628 N N . CYS A 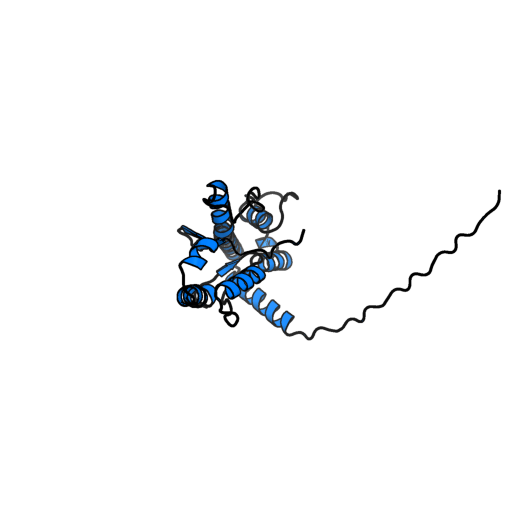1 81 ? -0.442 2.090 6.694 1.00 95.62 81 CYS A N 1
ATOM 629 C CA . CYS A 1 81 ? 0.439 2.046 7.856 1.00 95.62 81 CYS A CA 1
ATOM 630 C C . CYS A 1 81 ? -0.002 3.099 8.885 1.00 95.62 81 CYS A C 1
ATOM 632 O O . CYS A 1 81 ? -0.478 2.747 9.966 1.00 95.62 81 CYS A O 1
ATOM 634 N N . SER A 1 82 ? 0.031 4.383 8.514 1.00 94.31 82 SER A N 1
ATOM 635 C CA . SER A 1 82 ? -0.362 5.479 9.411 1.00 94.31 82 SER A CA 1
ATOM 636 C C . SER A 1 82 ? -1.862 5.482 9.724 1.00 94.31 82 SER A C 1
ATOM 638 O O . SER A 1 82 ? -2.263 5.805 10.847 1.00 94.31 82 SER A O 1
ATOM 640 N N . PHE A 1 83 ? -2.707 5.090 8.764 1.00 95.81 83 PHE A N 1
ATOM 641 C CA . PHE A 1 83 ? -4.149 4.993 8.975 1.00 95.81 83 PHE A CA 1
ATOM 642 C C . PHE A 1 83 ? -4.489 3.933 10.026 1.00 95.81 83 PHE A C 1
ATOM 644 O O . PHE A 1 83 ? -5.209 4.232 10.980 1.00 95.81 83 PHE A O 1
ATOM 651 N N . SER A 1 84 ? -3.917 2.727 9.925 1.00 96.00 84 SER A N 1
ATOM 652 C CA . SER A 1 84 ? -4.180 1.654 10.893 1.00 96.00 84 SER A CA 1
ATOM 653 C C . SER A 1 84 ? -3.699 2.002 12.306 1.00 96.00 84 SER A C 1
ATOM 655 O O . SER A 1 84 ? -4.374 1.676 13.282 1.00 96.00 84 SER A O 1
ATOM 657 N N . GLU A 1 85 ? -2.584 2.725 12.450 1.00 94.88 85 GLU A N 1
ATOM 658 C CA . GLU A 1 85 ? -2.124 3.230 13.749 1.00 94.88 85 GLU A CA 1
ATOM 659 C C . GLU A 1 85 ? -3.132 4.188 14.388 1.00 94.88 85 GLU A C 1
ATOM 661 O O . GLU A 1 85 ? -3.401 4.098 15.589 1.00 94.88 85 GLU A O 1
ATOM 666 N N . LYS A 1 86 ? -3.727 5.080 13.591 1.00 94.81 86 LYS A N 1
ATOM 667 C CA . LYS A 1 86 ? -4.754 6.015 14.065 1.00 94.81 86 LYS A CA 1
ATOM 668 C C . LYS A 1 86 ? -6.053 5.302 14.420 1.00 94.81 86 LYS A C 1
ATOM 670 O O . LYS A 1 86 ? -6.631 5.611 15.462 1.00 94.81 86 LYS A O 1
ATOM 675 N N . LEU A 1 87 ? -6.474 4.321 13.621 1.00 95.69 87 LEU A N 1
ATOM 676 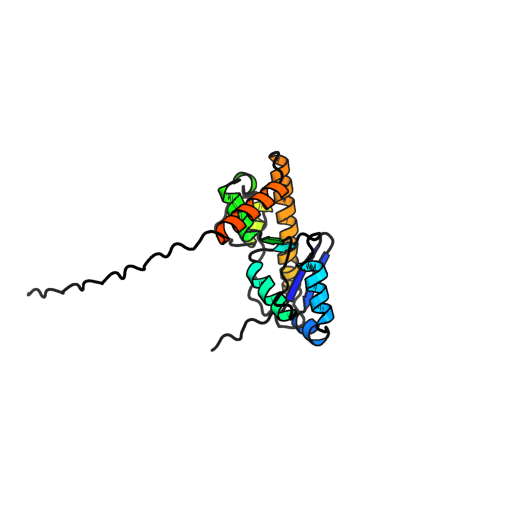C CA . LEU A 1 87 ? -7.634 3.492 13.949 1.00 95.69 87 LEU A CA 1
ATOM 677 C C . LEU A 1 87 ? -7.426 2.755 15.274 1.00 95.69 87 LEU A C 1
ATOM 679 O O . LEU A 1 87 ? -8.292 2.817 16.135 1.00 95.69 87 LEU A O 1
ATOM 683 N N . ARG A 1 88 ? -6.250 2.162 15.519 1.00 95.38 88 ARG A N 1
ATOM 684 C CA . ARG A 1 88 ? -5.953 1.512 16.813 1.00 95.38 88 ARG A CA 1
ATOM 685 C C . ARG A 1 88 ? -6.095 2.458 18.011 1.00 95.38 88 ARG A C 1
ATOM 687 O O . ARG A 1 88 ? -6.404 1.991 19.102 1.00 95.38 88 ARG A O 1
ATOM 694 N N . GLN A 1 89 ? -5.833 3.753 17.827 1.00 93.81 89 GLN A N 1
ATOM 695 C CA . GLN A 1 89 ? -5.923 4.757 18.892 1.00 93.81 89 GLN A CA 1
ATOM 696 C C . GLN A 1 89 ? -7.352 5.262 19.111 1.00 93.81 89 GLN A C 1
ATOM 698 O O . GLN A 1 89 ? -7.765 5.409 20.257 1.00 93.81 89 GLN A O 1
ATOM 703 N N . LYS A 1 90 ? -8.080 5.567 18.030 1.00 94.06 90 LYS A N 1
ATOM 704 C CA . LYS A 1 90 ? -9.391 6.236 18.094 1.00 94.06 90 LYS A CA 1
ATOM 705 C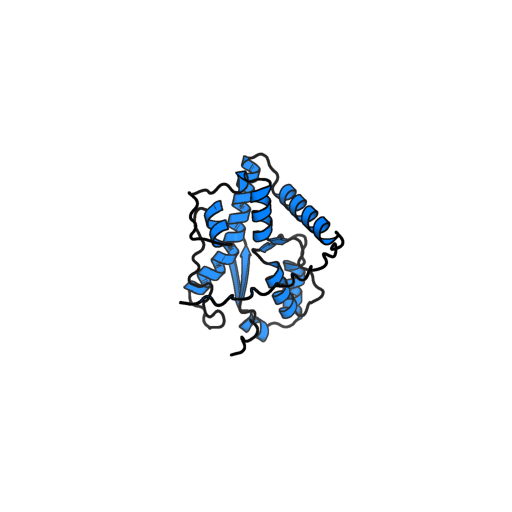 C . LYS A 1 90 ? -10.584 5.289 17.970 1.00 94.06 90 LYS A C 1
ATOM 707 O O . LYS A 1 90 ? -11.600 5.518 18.610 1.00 94.06 90 LYS A O 1
ATOM 712 N N . TYR A 1 91 ? -10.437 4.230 17.181 1.00 95.19 91 TYR A N 1
ATOM 713 C CA . TYR A 1 91 ? -11.486 3.269 16.831 1.00 95.19 91 TYR A CA 1
ATOM 714 C C . TYR A 1 91 ? -10.960 1.833 17.006 1.00 95.19 91 TYR A C 1
ATOM 716 O O . TYR A 1 91 ? -10.840 1.078 16.037 1.00 95.19 91 TYR A O 1
ATOM 724 N N . PRO A 1 92 ? -10.557 1.441 18.232 1.00 96.06 92 PRO A N 1
ATOM 725 C CA . PRO A 1 92 ? -9.901 0.155 18.473 1.00 96.06 92 PRO A CA 1
ATOM 726 C C . PRO A 1 92 ? -10.774 -1.057 18.112 1.00 96.06 92 PRO A C 1
ATOM 728 O O . PRO A 1 92 ? -10.228 -2.127 17.840 1.00 96.06 92 PRO A O 1
ATOM 731 N N . SER A 1 93 ? -12.099 -0.895 18.087 1.00 96.00 93 SER A N 1
ATOM 732 C CA . SER A 1 93 ? -13.071 -1.907 17.664 1.00 96.00 93 SER A CA 1
ATOM 733 C C . SER A 1 93 ? -12.863 -2.337 16.204 1.00 96.00 93 SER A C 1
ATOM 735 O O . SER A 1 93 ? -12.729 -3.535 15.941 1.00 96.00 93 SER A O 1
ATOM 737 N N . LEU A 1 94 ? -12.621 -1.384 15.295 1.00 97.00 94 LEU A N 1
ATOM 738 C CA . LEU A 1 94 ? -12.299 -1.649 13.883 1.00 97.00 94 LEU A CA 1
ATOM 739 C C . LEU A 1 94 ? -10.999 -2.450 13.707 1.00 97.00 94 LEU A C 1
ATOM 741 O O . LEU A 1 94 ? -10.832 -3.184 12.735 1.00 97.00 94 LEU A O 1
ATOM 745 N N . MET A 1 95 ? -10.084 -2.363 14.674 1.00 96.88 95 MET A N 1
ATOM 746 C CA . MET A 1 95 ? -8.782 -3.040 14.660 1.00 96.88 95 MET A CA 1
ATOM 747 C C . MET A 1 95 ? -8.743 -4.301 15.533 1.00 96.88 95 MET A C 1
ATOM 749 O O . MET A 1 95 ? -7.659 -4.817 15.832 1.00 96.88 95 MET A O 1
ATOM 753 N N . LYS A 1 96 ? -9.906 -4.815 15.954 1.00 95.75 96 LYS A N 1
ATOM 754 C CA . LYS A 1 96 ? -9.995 -6.060 16.719 1.00 95.75 96 LYS A CA 1
ATOM 755 C C . LYS A 1 96 ? -9.460 -7.237 15.883 1.00 95.75 96 LYS A C 1
ATOM 757 O O . LYS A 1 96 ? -9.941 -7.453 14.772 1.00 95.75 96 LYS A O 1
ATOM 762 N N . PRO A 1 97 ? -8.482 -8.012 16.379 1.00 95.94 97 PRO A N 1
ATOM 763 C CA . PRO A 1 97 ? -7.956 -9.156 15.640 1.00 95.94 97 PRO A CA 1
ATOM 764 C C . PRO A 1 97 ? -9.032 -10.216 15.378 1.00 95.94 97 PRO A C 1
ATOM 766 O O . PRO A 1 97 ? -9.740 -10.596 16.312 1.00 95.94 97 PRO A O 1
ATOM 769 N N . VAL A 1 98 ? -9.120 -10.725 14.144 1.00 95.88 98 VAL A N 1
ATOM 770 C CA . VAL A 1 98 ? -10.013 -11.861 13.814 1.00 95.88 98 VAL A CA 1
ATOM 771 C C . VAL A 1 98 ? -9.547 -13.176 14.435 1.00 95.88 98 VAL A C 1
ATOM 773 O O . VAL A 1 98 ? -10.355 -14.053 14.719 1.00 95.88 98 VAL A O 1
ATOM 776 N N . ILE A 1 99 ? -8.242 -13.295 14.684 1.00 93.25 99 ILE A N 1
ATOM 777 C CA . ILE A 1 99 ? -7.621 -14.414 15.393 1.00 93.25 99 ILE A CA 1
ATOM 778 C C . ILE A 1 99 ? -6.758 -13.888 16.550 1.00 93.25 99 ILE A C 1
ATOM 780 O O . ILE A 1 99 ? -6.290 -12.745 16.484 1.00 93.25 99 ILE A O 1
ATOM 784 N N . PRO A 1 100 ? -6.498 -14.692 17.601 1.00 91.44 100 PRO A N 1
ATOM 785 C CA . PRO A 1 100 ? -5.680 -14.276 18.739 1.00 91.44 100 PRO A CA 1
ATOM 786 C C . PRO A 1 100 ? -4.346 -13.662 18.310 1.00 91.44 100 PRO A C 1
ATOM 788 O O . PRO A 1 100 ? -3.713 -14.130 17.357 1.00 91.44 100 PRO A O 1
ATOM 791 N N . LYS A 1 101 ? -3.924 -12.589 18.991 1.00 80.62 101 LYS A N 1
ATOM 792 C CA . LYS A 1 101 ? -2.653 -11.923 18.683 1.00 80.62 101 LYS A CA 1
ATOM 793 C C . LYS A 1 101 ? -1.491 -12.881 18.887 1.00 80.62 101 LYS A C 1
ATOM 795 O O . LYS A 1 101 ? -1.422 -13.576 19.894 1.00 80.62 101 LYS A O 1
ATOM 800 N N . ASP A 1 102 ? -0.560 -12.807 17.956 1.00 79.88 102 ASP A N 1
ATOM 801 C CA . ASP A 1 102 ? 0.735 -13.455 18.032 1.00 79.88 102 ASP A CA 1
ATOM 802 C C . ASP A 1 102 ? 1.820 -12.390 17.821 1.00 79.88 102 ASP A C 1
ATOM 804 O O . ASP A 1 102 ? 1.601 -11.411 17.103 1.00 79.88 102 ASP A O 1
ATOM 808 N N . ARG A 1 103 ? 2.958 -12.531 18.501 1.00 77.12 103 ARG A N 1
ATOM 809 C CA . ARG A 1 103 ? 4.061 -11.556 18.487 1.00 77.12 103 ARG A CA 1
ATOM 810 C C . ARG A 1 103 ? 5.030 -11.758 17.319 1.00 77.12 103 ARG A C 1
ATOM 812 O O . ARG A 1 103 ? 5.996 -11.005 17.211 1.00 77.12 103 ARG A O 1
ATOM 819 N N . GLU A 1 104 ? 4.778 -12.734 16.453 1.00 85.19 104 GLU A N 1
ATOM 820 C CA . GLU A 1 104 ? 5.683 -13.114 15.362 1.00 85.19 104 GLU A CA 1
ATOM 821 C C . GLU A 1 104 ? 5.622 -12.192 14.131 1.00 85.19 104 GLU A C 1
ATOM 823 O O . GLU A 1 104 ? 6.573 -12.131 13.350 1.00 85.19 104 GLU A O 1
ATOM 828 N N . HIS A 1 105 ? 4.554 -11.403 13.966 1.00 88.19 105 HIS A N 1
ATOM 829 C CA . HIS A 1 105 ? 4.353 -10.575 12.773 1.00 88.19 105 HIS A CA 1
ATOM 830 C C . HIS A 1 105 ? 4.464 -9.076 13.063 1.00 88.19 105 HIS A C 1
ATOM 832 O O . HIS A 1 105 ? 4.104 -8.593 14.132 1.00 88.19 105 HIS A O 1
ATOM 838 N N . LYS A 1 106 ? 4.957 -8.329 12.068 1.00 91.44 106 LYS A N 1
ATOM 839 C CA . LYS A 1 106 ? 5.093 -6.863 12.091 1.00 91.44 106 LYS A CA 1
ATOM 840 C C . LYS A 1 106 ? 4.739 -6.270 10.736 1.00 91.44 106 LYS A C 1
ATOM 842 O O . LYS A 1 106 ? 4.920 -6.939 9.708 1.00 91.44 106 LYS A O 1
ATOM 847 N N . GLY A 1 107 ? 4.347 -5.000 10.731 1.00 94.62 107 GLY A N 1
ATOM 848 C CA . GLY A 1 107 ? 4.091 -4.242 9.508 1.00 94.62 107 GLY A CA 1
ATOM 849 C C . GLY A 1 107 ? 2.846 -4.742 8.774 1.00 94.62 107 GLY A C 1
ATOM 850 O O . GLY A 1 107 ? 1.894 -5.201 9.404 1.00 94.62 107 GLY A O 1
ATOM 851 N N . LEU A 1 108 ? 2.874 -4.740 7.441 1.00 96.25 108 LEU A N 1
ATOM 852 C CA . LEU A 1 108 ? 1.746 -5.188 6.618 1.00 96.25 108 LEU A CA 1
ATOM 853 C C . LEU A 1 108 ? 1.328 -6.645 6.896 1.00 96.25 108 LEU A C 1
ATOM 855 O O . LEU A 1 108 ? 0.142 -6.962 6.912 1.00 96.25 108 LEU A O 1
ATOM 859 N N . SER A 1 109 ? 2.282 -7.526 7.209 1.00 96.00 109 SER A N 1
ATOM 860 C CA . SER A 1 109 ? 2.003 -8.915 7.616 1.00 96.00 109 SER A CA 1
ATOM 861 C C . SER A 1 109 ? 1.222 -8.994 8.941 1.00 96.00 109 SER A C 1
ATOM 863 O O . SER A 1 109 ? 0.343 -9.835 9.098 1.00 96.00 109 SER A O 1
ATOM 865 N N . GLU A 1 110 ? 1.469 -8.079 9.886 1.00 95.81 110 GLU A N 1
ATOM 866 C CA . GLU A 1 110 ? 0.661 -7.972 11.111 1.00 95.81 110 GLU A CA 1
ATOM 867 C C . GLU A 1 110 ? -0.731 -7.409 10.814 1.00 95.81 110 GLU A C 1
ATOM 869 O O . GLU A 1 110 ? -1.721 -7.886 11.370 1.00 95.81 110 GLU A O 1
ATOM 874 N N . LEU A 1 111 ? -0.822 -6.400 9.941 1.00 97.25 111 LEU A N 1
ATOM 875 C CA . LEU A 1 111 ? -2.092 -5.778 9.568 1.00 97.25 111 LEU A CA 1
ATOM 876 C C . LEU A 1 111 ? -3.022 -6.780 8.870 1.00 97.25 111 LEU A C 1
ATOM 878 O O . LEU A 1 111 ? -4.162 -6.952 9.295 1.00 97.25 111 LEU A O 1
ATOM 882 N N . THR A 1 112 ? -2.511 -7.485 7.861 1.00 97.69 112 THR A N 1
ATOM 883 C CA . THR A 1 112 ? -3.231 -8.551 7.143 1.00 97.69 112 THR A CA 1
ATOM 884 C C . THR A 1 112 ? -3.646 -9.672 8.084 1.00 97.69 112 THR A C 1
ATOM 886 O O . THR A 1 112 ? -4.812 -10.046 8.095 1.00 97.69 112 THR A O 1
ATOM 889 N N . ARG A 1 113 ? -2.772 -10.124 8.989 1.00 96.38 113 ARG A N 1
ATOM 890 C CA . ARG A 1 113 ? -3.161 -11.103 10.014 1.00 96.38 113 ARG A CA 1
ATOM 891 C C . ARG A 1 113 ? -4.252 -10.583 10.951 1.00 96.38 113 ARG A C 1
ATOM 893 O O . ARG A 1 113 ? -5.148 -11.329 11.327 1.00 96.38 113 ARG A O 1
ATOM 900 N N . THR A 1 114 ? -4.171 -9.320 11.364 1.00 96.62 114 THR A N 1
ATOM 901 C CA . THR A 1 114 ? -5.143 -8.709 12.286 1.00 96.62 114 THR A CA 1
ATOM 902 C C . THR A 1 114 ? -6.532 -8.647 11.658 1.00 96.62 114 THR A C 1
ATOM 904 O O . THR A 1 114 ? -7.516 -8.974 12.320 1.00 96.62 114 THR A O 1
ATOM 907 N N . LEU A 1 115 ? -6.608 -8.231 10.396 1.00 97.88 115 LEU A N 1
ATOM 908 C CA . LEU A 1 115 ? -7.874 -7.966 9.718 1.00 97.88 115 LEU A CA 1
ATOM 909 C C . LEU A 1 115 ? -8.413 -9.187 8.966 1.00 97.88 115 LEU A C 1
ATOM 911 O O . LEU A 1 115 ? -9.602 -9.457 9.038 1.00 97.88 115 LEU A O 1
ATOM 915 N N . LEU A 1 116 ? -7.542 -9.951 8.311 1.00 97.38 116 LEU A N 1
ATOM 916 C CA . LEU A 1 116 ? -7.896 -11.060 7.416 1.00 97.38 116 LEU A CA 1
ATOM 917 C C . LEU A 1 116 ? -7.583 -12.442 8.012 1.00 97.38 116 LEU A C 1
ATOM 919 O O . LEU A 1 116 ? -7.953 -13.464 7.447 1.00 97.38 116 LEU A O 1
ATOM 923 N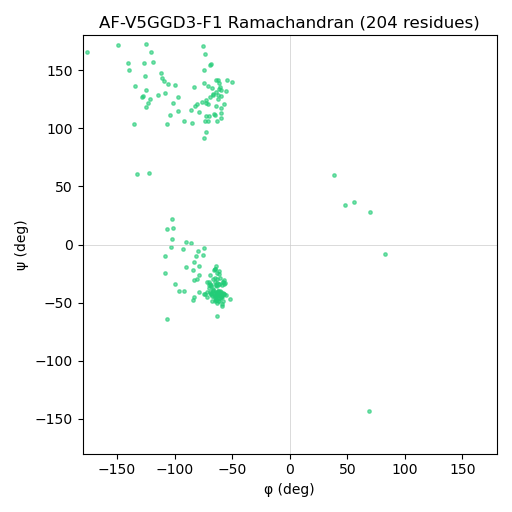 N . GLY A 1 117 ? -6.862 -12.501 9.135 1.00 96.00 117 GLY A N 1
ATOM 924 C CA . GLY A 1 117 ? -6.536 -13.751 9.833 1.00 96.00 117 GLY A CA 1
ATOM 925 C C . GLY A 1 117 ? -5.330 -14.495 9.275 1.00 96.00 117 GLY A C 1
ATOM 926 O O . GLY A 1 117 ? -4.843 -15.427 9.909 1.00 96.00 117 GLY A O 1
ATOM 927 N N . LEU A 1 118 ? -4.797 -14.058 8.137 1.00 94.38 118 LEU A N 1
ATOM 928 C CA . LEU A 1 118 ? -3.641 -14.666 7.492 1.00 94.38 118 LEU A CA 1
ATOM 929 C C . LEU A 1 118 ? -2.519 -13.631 7.341 1.00 94.38 118 LEU A C 1
ATOM 931 O O . LEU A 1 118 ? -2.758 -12.558 6.782 1.00 94.38 118 LEU A O 1
ATOM 935 N N . PRO A 1 119 ? -1.303 -13.912 7.844 1.00 94.00 119 PRO A N 1
ATOM 936 C CA . PRO A 1 119 ? -0.156 -13.048 7.614 1.00 94.00 119 PRO A CA 1
ATOM 937 C C . PRO A 1 119 ? 0.358 -13.197 6.178 1.00 94.00 119 PRO A C 1
ATOM 939 O O . PRO A 1 119 ? 0.330 -14.286 5.603 1.00 94.00 119 PRO A O 1
ATOM 942 N N . LEU A 1 120 ? 0.932 -12.128 5.626 1.00 92.50 120 LEU A N 1
ATOM 943 C CA . LEU A 1 120 ? 1.780 -12.252 4.436 1.00 92.50 120 LEU A CA 1
ATOM 944 C C . LEU A 1 120 ? 3.030 -13.082 4.757 1.00 92.50 120 LEU A C 1
ATOM 946 O O . LEU A 1 120 ? 3.729 -12.781 5.734 1.00 92.50 120 LEU A O 1
ATOM 950 N N . ASN A 1 121 ? 3.322 -14.072 3.908 1.00 90.75 121 ASN A N 1
ATOM 951 C CA . ASN A 1 121 ? 4.602 -14.780 3.898 1.00 90.75 121 ASN A CA 1
ATOM 952 C C . ASN A 1 121 ? 5.704 -13.799 3.454 1.00 90.75 121 ASN A C 1
ATOM 954 O O . ASN A 1 121 ? 5.548 -13.164 2.420 1.00 90.75 121 ASN A O 1
ATOM 958 N N . LYS A 1 122 ? 6.797 -13.692 4.222 1.00 90.94 122 LYS A N 1
ATOM 959 C CA . LYS A 1 122 ? 7.910 -12.751 4.004 1.00 90.94 122 LYS A CA 1
ATOM 960 C C . LYS A 1 122 ? 9.165 -13.360 3.371 1.00 90.94 122 LYS A C 1
ATOM 962 O O . LYS A 1 122 ? 10.156 -12.648 3.239 1.00 90.94 122 LYS A O 1
ATOM 967 N N . ASP A 1 123 ? 9.144 -14.629 2.973 1.00 91.31 123 ASP A N 1
ATOM 968 C CA . ASP A 1 123 ? 10.327 -15.356 2.489 1.00 91.31 123 ASP A CA 1
ATOM 969 C C . ASP A 1 123 ? 11.007 -14.657 1.299 1.00 91.31 123 ASP A C 1
ATOM 971 O O . ASP A 1 123 ? 12.230 -14.660 1.180 1.00 91.31 123 ASP A O 1
ATOM 975 N N . GLU A 1 124 ? 10.225 -13.997 0.440 1.00 95.19 124 GLU A N 1
ATOM 976 C CA . GLU A 1 124 ? 10.732 -13.298 -0.746 1.00 95.19 124 GLU A CA 1
ATOM 977 C C . GLU A 1 124 ? 11.035 -11.807 -0.504 1.00 95.19 124 GLU A C 1
ATOM 979 O O . GLU A 1 124 ? 11.572 -11.150 -1.397 1.00 95.19 124 GLU A O 1
ATOM 984 N N . GLN A 1 125 ? 10.750 -11.262 0.690 1.00 91.38 125 GLN A N 1
ATOM 985 C CA . GLN A 1 125 ? 10.900 -9.830 0.997 1.00 91.38 125 GLN A CA 1
ATOM 986 C C . GLN A 1 125 ? 12.325 -9.328 0.716 1.00 91.38 125 GLN A C 1
ATOM 988 O O . GLN A 1 125 ? 12.505 -8.271 0.113 1.00 91.38 125 GLN A O 1
ATOM 993 N N . CYS A 1 126 ? 13.329 -10.114 1.115 1.00 92.00 126 CYS A N 1
ATOM 994 C CA . CYS A 1 126 ? 14.753 -9.808 0.947 1.00 92.00 126 CYS A CA 1
ATOM 995 C C . CYS A 1 126 ? 15.397 -10.580 -0.220 1.00 92.00 126 CYS A C 1
ATOM 997 O O . CYS A 1 126 ? 16.609 -10.798 -0.214 1.00 92.00 126 CYS A O 1
ATOM 999 N N . SER A 1 127 ? 14.601 -11.050 -1.184 1.00 92.94 127 SER A N 1
ATOM 1000 C CA . SER A 1 127 ? 15.119 -11.747 -2.363 1.00 92.94 127 SER A CA 1
ATOM 1001 C C . SER A 1 127 ? 15.798 -10.789 -3.351 1.00 92.94 127 SER A C 1
ATOM 1003 O O . SER A 1 127 ? 15.626 -9.572 -3.287 1.00 92.94 127 SER A O 1
ATOM 1005 N N . ASP A 1 128 ? 16.579 -11.338 -4.284 1.00 94.25 128 ASP A N 1
ATOM 1006 C CA . ASP A 1 128 ? 17.134 -10.559 -5.392 1.00 94.25 128 ASP A CA 1
ATOM 1007 C C . ASP A 1 128 ? 16.031 -10.206 -6.406 1.00 94.25 128 ASP A C 1
ATOM 1009 O O . ASP A 1 128 ? 15.661 -11.012 -7.269 1.00 94.25 128 ASP A O 1
ATOM 1013 N N . TRP A 1 129 ? 15.488 -8.996 -6.262 1.00 95.25 129 TRP A N 1
ATOM 1014 C CA . TRP A 1 129 ? 14.441 -8.433 -7.115 1.00 95.25 129 TRP A CA 1
ATOM 1015 C C . TRP A 1 129 ? 14.957 -7.879 -8.450 1.00 95.25 129 TRP A C 1
ATOM 1017 O O . TRP A 1 129 ? 14.146 -7.486 -9.293 1.00 95.25 129 TRP A O 1
ATOM 1027 N N . GLU A 1 130 ? 16.273 -7.841 -8.673 1.00 94.50 130 GLU A N 1
ATOM 1028 C CA . GLU A 1 130 ? 16.866 -7.455 -9.959 1.00 94.50 130 GLU A CA 1
ATOM 1029 C C . GLU A 1 130 ? 17.072 -8.659 -10.886 1.00 94.50 130 GLU A C 1
ATOM 1031 O O . GLU A 1 130 ? 17.133 -8.491 -12.104 1.00 94.50 130 GLU A O 1
ATOM 1036 N N . ASN A 1 131 ? 17.085 -9.878 -10.339 1.00 93.75 131 ASN A N 1
ATOM 1037 C CA . ASN A 1 131 ? 17.252 -11.095 -11.125 1.00 93.75 131 ASN A CA 1
ATOM 1038 C C . ASN A 1 131 ? 16.113 -11.303 -12.143 1.00 93.75 131 ASN A C 1
ATOM 1040 O O . ASN A 1 131 ? 14.938 -11.034 -11.863 1.00 93.75 131 ASN A O 1
ATOM 1044 N N . ARG A 1 132 ? 16.455 -11.797 -13.338 1.00 95.38 132 ARG A N 1
ATOM 1045 C CA . ARG A 1 132 ? 15.505 -12.080 -14.425 1.00 95.38 132 ARG A CA 1
ATOM 1046 C C . ARG A 1 132 ? 15.779 -13.457 -15.055 1.00 95.38 132 ARG A C 1
ATOM 1048 O O . ARG A 1 132 ? 16.936 -13.758 -15.338 1.00 95.38 132 ARG A O 1
ATOM 1055 N N . PRO A 1 133 ? 14.735 -14.265 -15.338 1.00 95.94 133 PRO A N 1
ATOM 1056 C CA . PRO A 1 133 ? 13.324 -14.011 -15.027 1.00 95.94 133 PRO A CA 1
ATOM 1057 C C . PRO A 1 133 ? 13.045 -14.077 -13.515 1.00 95.94 133 PRO A C 1
ATOM 1059 O O . PRO A 1 133 ? 13.751 -14.760 -12.775 1.00 95.94 133 PRO A O 1
ATOM 1062 N N . LEU A 1 134 ? 12.001 -13.379 -13.059 1.00 97.06 134 LEU A N 1
ATOM 1063 C CA . LEU A 1 134 ? 11.520 -13.521 -11.683 1.00 97.06 134 LEU A CA 1
ATOM 1064 C C . LEU A 1 134 ? 11.007 -14.946 -11.451 1.00 97.06 134 LEU A C 1
ATOM 1066 O O . LEU A 1 134 ? 10.336 -15.527 -12.309 1.00 97.06 134 LEU A O 1
ATOM 1070 N N . ARG A 1 135 ? 11.271 -15.503 -10.266 1.00 97.31 135 ARG A N 1
ATOM 1071 C CA . ARG A 1 135 ? 10.700 -16.800 -9.873 1.00 97.31 135 ARG A CA 1
ATOM 1072 C C . ARG A 1 135 ? 9.191 -16.686 -9.664 1.00 97.31 135 ARG A C 1
ATOM 1074 O O . ARG A 1 135 ? 8.676 -15.641 -9.268 1.00 97.31 135 ARG A O 1
ATOM 1081 N N . SER A 1 136 ? 8.474 -17.800 -9.814 1.00 97.12 136 SER A N 1
ATOM 1082 C CA . SER A 1 136 ? 7.031 -17.850 -9.536 1.00 97.12 136 SER A CA 1
ATOM 1083 C C . SER A 1 136 ? 6.685 -17.452 -8.094 1.00 97.12 136 SER A C 1
ATOM 1085 O O . SER A 1 136 ? 5.633 -16.860 -7.861 1.00 97.12 136 SER A O 1
ATOM 1087 N N . SER A 1 137 ? 7.565 -17.741 -7.130 1.00 97.38 137 SER A N 1
ATOM 1088 C CA . SER A 1 137 ? 7.412 -17.323 -5.732 1.00 97.38 137 SER A CA 1
ATOM 1089 C C . SER A 1 137 ? 7.532 -15.804 -5.559 1.00 97.38 137 SER A C 1
ATOM 1091 O O . SER A 1 137 ? 6.671 -15.209 -4.917 1.00 97.38 137 SER A O 1
ATOM 1093 N N . GLN A 1 138 ? 8.517 -15.169 -6.205 1.00 97.62 138 GLN A N 1
ATOM 1094 C CA . GLN A 1 138 ? 8.686 -13.709 -6.233 1.00 97.62 138 GLN A CA 1
ATOM 1095 C C . GLN A 1 138 ? 7.477 -13.016 -6.865 1.00 97.62 138 GLN A C 1
ATOM 1097 O O . GLN A 1 138 ? 6.938 -12.071 -6.296 1.00 97.62 138 GLN A O 1
ATOM 1102 N N . MET A 1 139 ? 7.000 -13.528 -8.005 1.00 97.50 139 MET A N 1
ATOM 1103 C CA . MET A 1 139 ? 5.797 -13.010 -8.667 1.00 97.50 139 MET A CA 1
ATOM 1104 C C . MET A 1 139 ? 4.566 -13.097 -7.764 1.00 97.50 139 MET A C 1
ATOM 1106 O O . MET A 1 139 ? 3.812 -12.133 -7.652 1.00 97.50 139 MET A O 1
ATOM 1110 N N . ARG A 1 140 ? 4.373 -14.236 -7.086 1.00 97.31 140 ARG A N 1
ATOM 1111 C CA . ARG A 1 140 ? 3.257 -14.426 -6.152 1.00 97.31 140 ARG A CA 1
ATOM 1112 C C . ARG A 1 140 ? 3.357 -13.490 -4.952 1.00 97.31 140 ARG A C 1
ATOM 1114 O O . ARG A 1 140 ? 2.348 -12.903 -4.580 1.00 97.31 140 ARG A O 1
ATOM 1121 N N . TYR A 1 141 ? 4.546 -13.345 -4.368 1.00 97.56 141 TYR A N 1
ATOM 1122 C CA . TYR A 1 141 ? 4.776 -12.414 -3.267 1.00 97.56 141 TYR A CA 1
ATOM 1123 C C . TYR A 1 141 ? 4.449 -10.980 -3.691 1.00 97.56 141 TYR A C 1
ATOM 1125 O O . TYR A 1 141 ? 3.610 -10.347 -3.061 1.00 97.56 141 TYR A O 1
ATOM 1133 N N . ALA A 1 142 ? 5.029 -10.506 -4.799 1.00 97.69 142 ALA A N 1
ATOM 1134 C CA . ALA A 1 142 ? 4.800 -9.159 -5.316 1.00 97.69 142 ALA A CA 1
ATOM 1135 C C . ALA A 1 142 ? 3.307 -8.902 -5.585 1.00 97.69 142 ALA A C 1
ATOM 1137 O O . ALA A 1 142 ? 2.778 -7.853 -5.224 1.00 97.69 142 ALA A O 1
ATOM 1138 N N . ALA A 1 143 ? 2.605 -9.880 -6.165 1.00 97.69 143 ALA A N 1
ATOM 1139 C CA . ALA A 1 143 ? 1.176 -9.754 -6.412 1.00 97.69 143 ALA A CA 1
ATOM 1140 C C . ALA A 1 143 ? 0.360 -9.638 -5.110 1.00 97.69 143 ALA A C 1
ATOM 1142 O O . ALA A 1 143 ? -0.523 -8.785 -5.003 1.00 97.69 143 ALA A O 1
ATOM 1143 N N . LEU A 1 144 ? 0.665 -10.473 -4.111 1.00 97.06 144 LEU A N 1
ATOM 1144 C CA . LEU A 1 144 ? -0.025 -10.470 -2.818 1.00 97.06 144 LEU A CA 1
ATOM 1145 C C . LEU A 1 144 ? 0.254 -9.204 -2.000 1.00 97.06 144 LEU A C 1
ATOM 1147 O O . LEU A 1 144 ? -0.662 -8.712 -1.342 1.00 97.06 144 LEU A O 1
ATOM 1151 N N . ASP A 1 145 ? 1.470 -8.661 -2.065 1.00 97.00 145 ASP A N 1
ATOM 1152 C CA . ASP A 1 145 ? 1.877 -7.458 -1.325 1.00 97.00 145 ASP A CA 1
ATOM 1153 C C . ASP A 1 145 ? 1.037 -6.230 -1.731 1.00 97.00 145 ASP A C 1
ATOM 1155 O O . ASP A 1 145 ? 0.654 -5.429 -0.882 1.00 97.00 145 ASP A O 1
ATOM 1159 N N . ALA A 1 146 ? 0.630 -6.146 -3.005 1.00 98.12 146 ALA A N 1
ATOM 1160 C CA . ALA A 1 146 ? -0.302 -5.124 -3.488 1.00 98.12 146 ALA A CA 1
ATOM 1161 C C . ALA A 1 146 ? -1.778 -5.499 -3.272 1.00 98.12 146 ALA A C 1
ATOM 1163 O O . ALA A 1 146 ? -2.563 -4.695 -2.764 1.00 98.12 146 ALA A O 1
ATOM 1164 N N . PHE A 1 147 ? -2.182 -6.721 -3.636 1.00 98.56 147 PHE A N 1
ATOM 1165 C CA . PHE A 1 147 ? -3.594 -7.122 -3.596 1.00 98.56 147 PHE A CA 1
ATOM 1166 C C . PHE A 1 147 ? -4.154 -7.195 -2.170 1.00 98.56 147 PHE A C 1
ATOM 1168 O O . PHE A 1 147 ? -5.335 -6.937 -1.937 1.00 98.56 147 PHE A O 1
ATOM 1175 N N . CYS A 1 148 ? -3.321 -7.506 -1.175 1.00 98.38 148 CYS A N 1
ATOM 1176 C CA . CYS A 1 148 ? -3.763 -7.521 0.217 1.00 98.38 148 CYS A CA 1
ATOM 1177 C C . CYS A 1 148 ? -4.211 -6.140 0.726 1.00 98.38 148 CYS A C 1
ATOM 1179 O O . CYS A 1 148 ? -5.040 -6.084 1.631 1.00 98.38 148 CYS A O 1
ATOM 1181 N N . LEU A 1 149 ? -3.737 -5.037 0.131 1.00 98.56 149 LEU A N 1
ATOM 1182 C CA . LEU A 1 149 ? -4.159 -3.684 0.504 1.00 98.56 149 LEU A CA 1
ATOM 1183 C C . LEU A 1 149 ? -5.635 -3.447 0.164 1.00 98.56 149 LEU A C 1
ATOM 1185 O O . LEU A 1 149 ? -6.352 -2.839 0.957 1.00 98.56 149 LEU A O 1
ATOM 1189 N N . LEU A 1 150 ? -6.097 -3.979 -0.974 1.00 98.62 150 LEU A N 1
ATOM 1190 C CA . LEU A 1 150 ? -7.507 -3.951 -1.366 1.00 98.62 150 LEU A CA 1
ATOM 1191 C C . LEU A 1 150 ? -8.364 -4.730 -0.359 1.00 98.62 150 LEU A C 1
ATOM 1193 O O . LEU A 1 150 ? -9.336 -4.191 0.164 1.00 98.62 150 LEU A O 1
ATOM 1197 N N . GLN A 1 151 ? -7.952 -5.952 -0.012 1.00 98.50 151 GLN A N 1
ATOM 1198 C CA . GLN A 1 151 ? -8.660 -6.786 0.970 1.00 98.50 151 GLN A CA 1
ATOM 1199 C C . GLN A 1 151 ? -8.708 -6.138 2.360 1.00 98.50 151 GLN A C 1
ATOM 1201 O O . GLN A 1 151 ? -9.744 -6.145 3.018 1.00 98.50 151 GLN A O 1
ATOM 1206 N N . VAL A 1 152 ? -7.601 -5.535 2.804 1.00 98.62 152 VAL A N 1
ATOM 1207 C CA . VAL A 1 152 ? -7.545 -4.773 4.060 1.00 98.62 152 VAL A CA 1
ATOM 1208 C C . VAL A 1 152 ? -8.530 -3.606 4.039 1.00 98.62 152 VAL A C 1
ATOM 1210 O O . VAL A 1 152 ? -9.232 -3.382 5.022 1.00 98.62 152 VAL A O 1
ATOM 1213 N N . TYR A 1 153 ? -8.590 -2.860 2.936 1.00 98.19 153 TYR A N 1
ATOM 1214 C CA . TYR A 1 153 ? -9.507 -1.733 2.800 1.00 98.19 153 TYR A CA 1
ATOM 1215 C C . TYR A 1 153 ? -10.975 -2.174 2.812 1.00 98.19 153 TYR A C 1
ATOM 1217 O O . TYR A 1 153 ? -11.783 -1.565 3.510 1.00 98.19 153 TYR A O 1
ATOM 1225 N N . GLU A 1 154 ? -11.313 -3.248 2.097 1.00 98.25 154 GLU A N 1
ATOM 1226 C CA . GLU A 1 154 ? -12.662 -3.823 2.096 1.00 98.25 154 GLU A CA 1
ATOM 1227 C C . GLU A 1 154 ? -13.076 -4.317 3.487 1.00 98.25 154 GLU A C 1
ATOM 1229 O O . GLU A 1 154 ? -14.191 -4.050 3.929 1.00 98.25 154 GLU A O 1
ATOM 1234 N N . GLU A 1 155 ? -12.179 -4.987 4.208 1.00 98.50 155 GLU A N 1
ATOM 1235 C CA . GLU A 1 155 ? -12.455 -5.452 5.569 1.00 98.50 155 GLU A CA 1
ATOM 1236 C C . GLU A 1 155 ? -12.692 -4.282 6.536 1.00 98.50 155 GLU A C 1
ATOM 1238 O O . GLU A 1 155 ? -13.629 -4.309 7.333 1.00 98.50 155 GLU A O 1
ATOM 1243 N N . LEU A 1 156 ? -11.895 -3.212 6.443 1.00 98.31 156 LEU A N 1
ATOM 1244 C CA . LEU A 1 156 ? -12.129 -1.994 7.228 1.00 98.31 156 LEU A CA 1
ATOM 1245 C C . LEU A 1 156 ? -13.466 -1.334 6.878 1.00 98.31 156 LEU A C 1
ATOM 1247 O O . LEU A 1 156 ? -14.126 -0.800 7.768 1.00 98.31 156 LEU A O 1
ATOM 1251 N N . PHE A 1 157 ? -13.874 -1.384 5.609 1.00 97.62 157 PHE A N 1
ATOM 1252 C CA . PHE A 1 157 ? -15.162 -0.856 5.169 1.00 97.62 157 PHE A CA 1
ATOM 1253 C C . PHE A 1 157 ? -16.318 -1.646 5.789 1.00 97.62 157 PHE A C 1
ATOM 1255 O O . PHE A 1 157 ? -17.192 -1.047 6.410 1.00 97.62 157 PHE A O 1
ATOM 1262 N N . LYS A 1 158 ? -16.266 -2.983 5.719 1.00 98.19 158 LYS A N 1
ATOM 1263 C CA . LYS A 1 158 ? -17.267 -3.884 6.320 1.00 98.19 158 LYS A CA 1
ATOM 1264 C C . LYS A 1 158 ? -17.404 -3.675 7.828 1.00 98.19 158 LYS A C 1
ATOM 1266 O O . LYS A 1 158 ? -18.512 -3.655 8.354 1.00 98.19 158 LYS A O 1
ATOM 1271 N N . ARG A 1 159 ? -16.287 -3.500 8.539 1.00 98.06 159 ARG A N 1
ATOM 1272 C CA . ARG A 1 159 ? -16.306 -3.243 9.989 1.00 98.06 159 ARG A CA 1
ATOM 1273 C C . ARG A 1 159 ? -16.884 -1.885 10.341 1.00 98.06 159 ARG A C 1
ATOM 1275 O O . ARG A 1 159 ? -17.643 -1.797 11.295 1.00 98.06 159 ARG A O 1
ATOM 1282 N N . ALA A 1 160 ? -16.519 -0.850 9.586 1.00 97.62 160 ALA A N 1
ATOM 1283 C CA . ALA A 1 160 ? -17.067 0.483 9.789 1.00 97.62 160 ALA A CA 1
ATOM 1284 C C . ALA A 1 160 ? -18.587 0.471 9.583 1.00 97.62 160 ALA A C 1
ATOM 1286 O O . ALA A 1 160 ? -19.311 0.936 10.454 1.00 97.62 160 ALA A O 1
ATOM 1287 N N . GLU A 1 161 ? -19.069 -0.160 8.509 1.00 96.88 161 GLU A N 1
ATOM 1288 C CA . GLU A 1 161 ? -20.502 -0.339 8.251 1.00 96.88 161 GLU A CA 1
ATOM 1289 C C . GLU A 1 161 ? -21.203 -1.115 9.379 1.00 96.88 161 GLU A C 1
ATOM 1291 O O . GLU A 1 161 ? -22.252 -0.695 9.860 1.00 96.88 161 GLU A O 1
ATOM 1296 N N . GLY A 1 162 ? -20.594 -2.198 9.873 1.00 97.00 162 GLY A N 1
ATOM 1297 C CA . GLY A 1 162 ? -21.123 -2.971 11.002 1.00 97.00 162 GLY A CA 1
ATOM 1298 C C . GLY A 1 162 ? -21.190 -2.209 12.333 1.00 97.00 162 GLY A C 1
ATOM 1299 O O . GLY A 1 162 ? -21.919 -2.627 13.232 1.00 97.00 162 GLY A O 1
ATOM 1300 N N . GLU A 1 163 ? -20.456 -1.103 12.465 1.00 96.31 163 GLU A N 1
ATOM 1301 C CA . GLU A 1 163 ? -20.476 -0.205 13.626 1.00 96.31 163 GLU A CA 1
ATOM 1302 C C . GLU A 1 163 ? -21.197 1.128 13.344 1.00 96.31 163 GLU A C 1
ATOM 1304 O O . GLU A 1 163 ? -21.085 2.054 14.146 1.00 96.31 163 GLU A O 1
ATOM 1309 N N . ASP A 1 164 ? -21.936 1.231 12.231 1.00 96.44 164 ASP A N 1
ATOM 1310 C CA . ASP A 1 164 ? -22.635 2.452 11.786 1.00 96.44 164 ASP A CA 1
ATOM 1311 C C . ASP A 1 164 ? -21.693 3.667 11.633 1.00 96.44 164 ASP A C 1
ATOM 1313 O O . ASP A 1 164 ? -22.014 4.812 11.952 1.00 96.44 164 ASP A O 1
ATOM 1317 N N . MET A 1 165 ? -20.471 3.407 11.160 1.00 95.75 165 MET A N 1
ATOM 1318 C CA . MET A 1 165 ? -19.436 4.405 10.895 1.00 95.75 165 MET A CA 1
ATOM 1319 C C . MET A 1 165 ? -19.179 4.549 9.395 1.00 95.75 165 MET A C 1
ATOM 1321 O O . MET A 1 165 ? -19.098 3.574 8.647 1.00 95.75 165 MET A O 1
ATOM 1325 N N . ASN A 1 166 ? -18.920 5.777 8.947 1.00 95.69 166 ASN A N 1
ATOM 1326 C CA . ASN A 1 166 ? -18.518 6.038 7.570 1.00 95.69 166 ASN A CA 1
ATOM 1327 C C . ASN A 1 166 ? -16.987 6.020 7.428 1.00 95.69 166 ASN A C 1
ATOM 1329 O O . ASN A 1 166 ? -16.303 6.975 7.800 1.00 95.69 166 ASN A O 1
ATOM 1333 N N . LEU A 1 167 ? -16.427 4.961 6.826 1.00 94.44 167 LEU A N 1
ATOM 1334 C CA . LEU A 1 167 ? -14.972 4.847 6.639 1.00 94.44 167 LEU A CA 1
ATOM 1335 C C . LEU A 1 167 ? -14.377 6.035 5.860 1.00 94.44 167 LEU A C 1
ATOM 1337 O O . LEU A 1 167 ? -13.251 6.445 6.140 1.00 94.44 167 LEU A O 1
ATOM 1341 N N . ARG A 1 168 ? -15.108 6.609 4.894 1.00 93.12 168 ARG A N 1
ATOM 1342 C CA . ARG A 1 168 ? -14.622 7.753 4.101 1.00 93.12 168 ARG A CA 1
ATOM 1343 C C . ARG A 1 168 ? -14.466 9.001 4.963 1.00 93.12 168 ARG A C 1
ATOM 1345 O O . ARG A 1 168 ? -13.476 9.712 4.807 1.00 93.12 168 ARG A O 1
ATOM 1352 N N . GLU A 1 169 ? -15.388 9.230 5.890 1.00 93.88 169 GLU A N 1
ATOM 1353 C CA . GLU A 1 169 ? -15.290 10.324 6.861 1.00 93.88 169 GLU A CA 1
ATOM 1354 C C . GLU A 1 169 ? -14.116 10.106 7.818 1.00 93.88 169 GLU A C 1
ATOM 1356 O O . GLU A 1 169 ? -13.328 11.026 8.029 1.00 93.88 169 GLU A O 1
ATOM 1361 N N . LEU A 1 170 ? -13.909 8.873 8.298 1.00 93.75 170 LEU A N 1
ATOM 1362 C CA . LEU A 1 170 ? -12.747 8.529 9.130 1.00 93.75 170 LEU A CA 1
ATOM 1363 C C . LEU A 1 170 ? -11.422 8.785 8.400 1.00 93.75 170 LEU A C 1
ATOM 1365 O O . LEU A 1 170 ? -10.473 9.322 8.976 1.00 93.75 170 LEU A O 1
ATOM 1369 N N . ILE A 1 171 ? -11.344 8.421 7.117 1.00 92.56 171 ILE A N 1
ATOM 1370 C CA . ILE A 1 171 ? -10.180 8.702 6.267 1.00 92.56 171 ILE A CA 1
ATOM 1371 C C . ILE A 1 171 ? -9.951 10.211 6.161 1.00 92.56 171 ILE A C 1
ATOM 1373 O O . ILE A 1 171 ? -8.808 10.663 6.279 1.00 92.56 171 ILE A O 1
ATOM 1377 N N . GLN A 1 172 ? -11.013 10.993 5.955 1.00 90.75 172 GLN A N 1
ATOM 1378 C CA . GLN A 1 172 ? -10.908 12.444 5.845 1.00 90.75 172 GLN A CA 1
ATOM 1379 C C . GLN A 1 172 ? -10.458 13.081 7.164 1.00 90.75 172 GLN A C 1
ATOM 1381 O O . GLN A 1 172 ? -9.499 13.849 7.168 1.00 90.75 172 GLN A O 1
ATOM 1386 N N . GLU A 1 173 ? -11.033 12.677 8.297 1.00 88.62 173 GLU A N 1
ATOM 1387 C CA . GLU A 1 173 ? -10.617 13.136 9.628 1.00 88.62 173 GLU A CA 1
ATOM 1388 C C . GLU A 1 173 ? -9.128 12.847 9.881 1.00 88.62 173 GLU A C 1
ATOM 1390 O O . GLU A 1 173 ? -8.362 13.678 10.391 1.00 88.62 173 GLU A O 1
ATOM 1395 N N . VAL A 1 174 ? -8.683 11.651 9.491 1.00 83.12 174 VAL A N 1
ATOM 1396 C CA . VAL A 1 174 ? -7.283 11.247 9.589 1.00 83.12 174 VAL A CA 1
ATOM 1397 C C . VAL A 1 174 ? -6.384 12.136 8.726 1.00 83.12 174 VAL A C 1
ATOM 1399 O O . VAL A 1 174 ? -5.321 12.540 9.222 1.00 83.12 174 VAL A O 1
ATOM 1402 N N . ARG A 1 175 ? -6.790 12.463 7.495 1.00 83.25 175 ARG A N 1
ATOM 1403 C CA . ARG A 1 175 ? -6.059 13.363 6.583 1.00 83.25 175 ARG A CA 1
ATOM 1404 C C . ARG A 1 175 ? -5.974 14.784 7.143 1.00 83.25 175 ARG A C 1
ATOM 1406 O O . ARG A 1 175 ? -4.877 15.340 7.221 1.00 83.25 175 ARG A O 1
ATOM 1413 N N . ASP A 1 176 ? -7.083 15.328 7.632 1.00 83.19 176 ASP A N 1
ATOM 1414 C CA . ASP A 1 176 ? -7.150 16.687 8.183 1.00 83.19 176 ASP A CA 1
ATOM 1415 C C . ASP A 1 176 ? -6.263 16.828 9.426 1.00 83.19 176 ASP A C 1
ATOM 1417 O O . ASP A 1 176 ? -5.490 17.781 9.562 1.00 83.19 176 ASP A O 1
ATOM 1421 N N . SER A 1 177 ? -6.268 15.817 10.303 1.00 79.19 177 SER A N 1
ATOM 1422 C CA . SER A 1 177 ? -5.392 15.792 11.482 1.00 79.19 177 SER A CA 1
ATOM 1423 C C . SER A 1 177 ? -3.896 15.815 11.128 1.00 79.19 177 SER A C 1
ATOM 1425 O O . SER A 1 177 ? -3.073 16.307 11.905 1.00 79.19 177 SER A O 1
ATOM 1427 N N . GLU A 1 178 ? -3.525 15.284 9.961 1.00 76.69 178 GLU A N 1
ATOM 1428 C CA . GLU A 1 178 ? -2.154 15.273 9.452 1.00 76.69 178 GLU A CA 1
ATOM 1429 C C . GLU A 1 178 ? -1.743 16.611 8.845 1.00 76.69 178 GLU A C 1
ATOM 1431 O O . GLU A 1 178 ? -0.632 17.075 9.120 1.00 76.69 178 GLU A O 1
ATOM 1436 N N . ALA A 1 179 ? -2.638 17.255 8.094 1.00 73.69 179 ALA A N 1
ATOM 1437 C CA . ALA A 1 179 ? -2.426 18.607 7.582 1.00 73.69 179 ALA A CA 1
ATOM 1438 C C . ALA A 1 179 ? -2.182 19.594 8.738 1.00 73.69 179 ALA A C 1
ATOM 1440 O O . ALA A 1 179 ? -1.151 20.265 8.778 1.00 73.69 179 ALA A O 1
ATOM 1441 N N . VAL A 1 180 ? -3.034 19.558 9.771 1.00 69.19 180 VAL A N 1
ATOM 1442 C CA . VAL A 1 180 ? -2.899 20.412 10.967 1.00 69.19 180 VAL A CA 1
ATOM 1443 C C . VAL A 1 180 ? -1.586 20.164 11.722 1.00 69.19 180 VAL A C 1
ATOM 1445 O O . VAL A 1 180 ? -1.014 21.087 12.303 1.00 69.19 180 VAL A O 1
ATOM 1448 N N . ARG A 1 181 ? -1.073 18.925 11.753 1.00 72.00 181 ARG A N 1
ATOM 1449 C CA . ARG A 1 181 ? 0.227 18.624 12.387 1.00 72.00 181 ARG A CA 1
ATOM 1450 C C . ARG A 1 181 ? 1.408 19.196 11.605 1.00 72.00 181 ARG A C 1
ATOM 1452 O O . ARG A 1 181 ? 2.388 19.582 12.241 1.00 72.00 181 ARG A O 1
ATOM 1459 N N . ARG A 1 182 ? 1.335 19.233 10.272 1.00 66.06 182 ARG A N 1
ATOM 1460 C CA . ARG A 1 182 ? 2.400 19.773 9.409 1.00 66.06 182 ARG A CA 1
ATOM 1461 C C . ARG A 1 182 ? 2.495 21.298 9.487 1.00 66.06 182 ARG A C 1
ATOM 1463 O O . ARG A 1 182 ? 3.609 21.811 9.457 1.00 66.06 182 ARG A O 1
ATOM 1470 N N . ASP A 1 183 ? 1.374 21.983 9.699 1.00 59.12 183 ASP A N 1
ATOM 1471 C CA . ASP A 1 183 ? 1.319 23.451 9.789 1.00 59.12 183 ASP A CA 1
ATOM 1472 C C . ASP A 1 183 ? 1.723 24.020 11.159 1.00 59.12 183 ASP A C 1
ATOM 1474 O O . ASP A 1 183 ? 1.918 25.228 11.309 1.00 59.12 183 ASP A O 1
ATOM 1478 N N . LYS A 1 184 ? 1.895 23.180 12.190 1.00 52.44 184 LYS A N 1
ATOM 1479 C CA . LYS A 1 184 ? 2.366 23.661 13.496 1.00 52.44 184 LYS A CA 1
ATOM 1480 C C . LYS A 1 184 ? 3.860 24.017 13.434 1.00 52.44 184 LYS A C 1
ATOM 1482 O O . LYS A 1 184 ? 4.675 23.137 13.143 1.00 52.44 184 LYS A O 1
ATOM 1487 N N . PRO A 1 185 ? 4.265 25.251 13.802 1.00 45.00 185 PRO A N 1
ATOM 1488 C CA . PRO A 1 185 ? 5.674 25.619 13.852 1.00 45.00 185 PRO A CA 1
ATOM 1489 C C . PRO A 1 185 ? 6.417 24.709 14.835 1.00 45.00 185 PRO A C 1
ATOM 1491 O O . PRO A 1 185 ? 6.007 24.533 15.989 1.00 45.00 185 PRO A O 1
ATOM 1494 N N . ARG A 1 186 ? 7.516 24.097 14.373 1.00 47.94 186 ARG A N 1
ATOM 1495 C CA . ARG A 1 186 ? 8.363 23.234 15.205 1.00 47.94 186 ARG A CA 1
ATOM 1496 C C . ARG A 1 186 ? 8.900 24.051 16.384 1.00 47.94 186 ARG A C 1
ATOM 1498 O O . ARG A 1 186 ? 9.769 24.898 16.207 1.00 47.94 186 ARG A O 1
ATOM 1505 N N . LYS A 1 187 ? 8.409 23.781 17.600 1.00 43.81 187 LYS A N 1
ATOM 1506 C CA . LYS A 1 187 ? 8.988 24.342 18.829 1.00 43.81 187 LYS A CA 1
ATOM 1507 C C . LYS A 1 187 ? 10.405 23.791 18.996 1.00 43.81 187 LYS A C 1
ATOM 1509 O O . LYS A 1 187 ? 10.580 22.599 19.247 1.00 43.81 187 LYS A O 1
ATOM 1514 N N . TYR A 1 188 ? 11.400 24.661 18.844 1.00 32.44 188 TYR A N 1
ATOM 1515 C CA . TYR A 1 188 ? 12.799 24.359 19.125 1.00 32.44 188 TYR A CA 1
ATOM 1516 C C . TYR A 1 188 ? 12.941 23.885 20.580 1.00 32.44 188 TYR A C 1
ATOM 1518 O O . TYR A 1 188 ? 12.564 24.600 21.508 1.00 32.44 188 TYR A O 1
ATOM 1526 N N . LYS A 1 189 ? 13.459 22.668 20.787 1.00 38.28 189 LYS A N 1
ATOM 1527 C CA . LYS A 1 189 ? 13.883 22.184 22.106 1.00 38.28 189 LYS A CA 1
ATOM 1528 C C . LYS A 1 189 ? 15.413 22.236 22.154 1.00 38.28 189 LYS A C 1
ATOM 1530 O O . LYS A 1 189 ? 16.037 21.447 21.443 1.00 38.28 189 LYS A O 1
ATOM 1535 N N . PRO A 1 190 ? 16.027 23.125 22.954 1.00 35.69 190 PRO A N 1
ATOM 1536 C CA . PRO A 1 190 ? 17.472 23.122 23.122 1.00 35.69 190 PRO A CA 1
ATOM 1537 C C . PRO A 1 190 ? 17.917 21.798 23.755 1.00 35.69 190 PRO A C 1
ATOM 1539 O O . PRO A 1 190 ? 17.379 21.373 24.779 1.00 35.69 190 PRO A O 1
ATOM 1542 N N . GLN A 1 191 ? 18.893 21.135 23.133 1.00 41.41 191 GLN A N 1
ATOM 1543 C CA . GLN A 1 191 ? 19.533 19.952 23.699 1.00 41.41 191 GLN A CA 1
ATOM 1544 C C . GLN A 1 191 ? 20.384 20.367 24.903 1.00 41.41 191 GLN A C 1
ATOM 1546 O O . GLN A 1 191 ? 21.421 21.010 24.761 1.00 41.41 191 GLN A O 1
ATOM 1551 N N . VAL A 1 192 ? 19.951 19.981 26.102 1.00 43.16 192 VAL A N 1
ATOM 1552 C CA . VAL A 1 192 ? 20.754 20.112 27.320 1.00 43.16 192 VAL A CA 1
ATOM 1553 C C . VAL A 1 192 ? 21.855 19.051 27.271 1.00 43.16 192 VAL A C 1
ATOM 1555 O O . VAL A 1 192 ? 21.593 17.863 27.454 1.00 43.16 192 VAL A O 1
ATOM 1558 N N . HIS A 1 193 ? 23.092 19.474 27.007 1.00 37.50 193 HIS A N 1
ATOM 1559 C CA . HIS A 1 193 ? 24.277 18.629 27.149 1.00 37.50 193 HIS A CA 1
ATOM 1560 C C . HIS A 1 193 ? 24.440 18.238 28.627 1.00 37.50 193 HIS A C 1
ATOM 1562 O O . HIS A 1 193 ? 24.818 19.057 29.467 1.00 37.50 193 HIS A O 1
ATOM 1568 N N . ARG A 1 194 ? 24.144 16.978 28.963 1.00 40.78 194 ARG A N 1
ATOM 1569 C CA . ARG A 1 194 ? 24.469 16.401 30.273 1.00 40.78 194 ARG A CA 1
ATOM 1570 C C . ARG A 1 194 ? 25.987 16.215 30.351 1.00 40.78 194 ARG A C 1
ATOM 1572 O O . ARG A 1 194 ? 26.530 15.317 29.718 1.00 40.78 194 ARG A O 1
ATOM 1579 N N . ARG A 1 195 ? 26.667 17.062 31.130 1.00 37.72 195 ARG A N 1
ATOM 1580 C CA . ARG A 1 195 ? 28.057 16.832 31.549 1.00 37.72 195 ARG A CA 1
ATOM 1581 C C . ARG A 1 195 ? 28.105 15.571 32.417 1.00 37.72 195 ARG A C 1
ATOM 1583 O O . ARG A 1 195 ? 27.458 15.512 33.459 1.00 37.72 195 ARG A O 1
ATOM 1590 N N . SER A 1 196 ? 28.855 14.568 31.980 1.00 38.16 196 SER A N 1
ATOM 1591 C CA . SER A 1 196 ? 29.214 13.393 32.773 1.00 38.16 196 SER A CA 1
ATOM 1592 C C . SER A 1 196 ? 30.255 13.785 33.826 1.00 38.16 196 SER A C 1
ATOM 1594 O O . SER A 1 196 ? 31.395 14.088 33.477 1.00 38.16 196 SER A O 1
ATOM 1596 N N . ASN A 1 197 ? 29.870 13.789 35.105 1.00 38.44 197 ASN A N 1
ATOM 1597 C CA . ASN A 1 197 ? 30.819 13.854 36.217 1.00 38.44 197 ASN A CA 1
ATOM 1598 C C . ASN A 1 197 ? 31.532 12.502 36.343 1.00 38.44 197 ASN A C 1
ATOM 1600 O O . ASN A 1 197 ? 30.884 11.468 36.508 1.00 38.44 197 ASN A O 1
ATOM 1604 N N . GLY A 1 198 ? 32.861 12.527 36.243 1.00 34.84 198 GLY A N 1
ATOM 1605 C CA . GLY A 1 198 ? 33.724 11.373 36.462 1.00 34.84 198 GLY A CA 1
ATOM 1606 C C . GLY A 1 198 ? 33.715 10.937 37.926 1.00 34.84 198 GLY A C 1
ATOM 1607 O O . GLY A 1 198 ? 33.818 11.763 38.831 1.00 34.84 198 GLY A O 1
ATOM 1608 N N . TYR A 1 199 ? 33.600 9.630 38.142 1.00 36.62 199 TYR A N 1
ATOM 1609 C CA . TYR A 1 199 ? 33.840 8.999 39.432 1.00 36.62 199 TYR A CA 1
ATOM 1610 C C . TYR A 1 199 ? 35.346 8.813 39.629 1.00 36.62 199 TYR A C 1
ATOM 1612 O O . TYR A 1 199 ? 36.015 8.141 38.845 1.00 36.62 199 TYR A O 1
ATOM 1620 N N . THR A 1 200 ? 35.869 9.410 40.694 1.00 37.53 200 THR A N 1
ATOM 1621 C CA . THR A 1 200 ? 37.181 9.120 41.267 1.00 37.53 200 THR A CA 1
ATOM 1622 C C . THR A 1 200 ? 37.147 7.746 41.941 1.00 37.53 200 THR A C 1
ATOM 1624 O O . THR A 1 200 ? 36.355 7.503 42.851 1.00 37.53 200 THR A O 1
ATOM 1627 N N . ALA A 1 201 ? 38.008 6.829 41.498 1.00 38.38 201 ALA A N 1
ATOM 1628 C CA . ALA A 1 201 ? 38.259 5.572 42.192 1.00 38.38 201 ALA A CA 1
ATOM 1629 C C . ALA A 1 201 ? 39.209 5.833 43.371 1.00 38.38 201 ALA A C 1
ATOM 1631 O O . ALA A 1 201 ? 40.365 6.206 43.177 1.00 38.38 201 ALA A O 1
ATOM 1632 N N . ASN A 1 202 ? 38.709 5.652 44.594 1.00 38.03 202 ASN A N 1
ATOM 1633 C CA . ASN A 1 202 ? 39.514 5.691 45.808 1.00 38.03 202 ASN A CA 1
ATOM 1634 C C . ASN A 1 202 ? 40.186 4.329 46.026 1.00 38.03 202 ASN A C 1
ATOM 1636 O O . ASN A 1 202 ? 39.524 3.307 46.194 1.00 38.03 202 ASN A O 1
ATOM 1640 N N . CYS A 1 203 ? 41.516 4.350 46.044 1.00 35.44 203 CYS A N 1
ATOM 1641 C CA . CYS A 1 203 ? 42.386 3.255 46.449 1.00 35.44 203 CYS A CA 1
ATOM 1642 C C . CYS A 1 203 ? 42.218 2.990 47.957 1.00 35.44 203 CYS A C 1
ATOM 1644 O O . CYS A 1 203 ? 42.296 3.919 48.760 1.00 35.44 203 CYS A O 1
ATOM 1646 N N . SER A 1 204 ? 41.991 1.737 48.356 1.00 39.84 204 SER A N 1
ATOM 1647 C CA . SER A 1 204 ? 42.023 1.311 49.760 1.00 39.84 204 SER A CA 1
ATOM 1648 C C . SER A 1 204 ? 42.937 0.106 49.927 1.00 39.84 204 SER A C 1
ATOM 1650 O O . SER A 1 204 ? 42.815 -0.896 49.231 1.00 39.84 204 SER A O 1
ATOM 1652 N N . ARG A 1 205 ? 43.866 0.267 50.870 1.00 38.12 205 ARG A N 1
ATOM 1653 C CA . ARG A 1 205 ? 44.825 -0.711 51.378 1.00 38.12 205 ARG A CA 1
ATOM 1654 C C . ARG A 1 205 ? 44.110 -1.929 51.972 1.00 38.12 205 ARG A C 1
ATOM 1656 O O . ARG A 1 205 ? 43.256 -1.744 52.839 1.00 38.12 205 ARG A O 1
ATOM 1663 N N . LYS A 1 206 ? 44.560 -3.129 51.617 1.00 35.28 206 LYS A N 1
ATOM 1664 C CA . LYS A 1 206 ? 45.207 -4.108 52.508 1.00 35.28 206 LYS A CA 1
ATOM 1665 C C . LYS A 1 206 ? 45.745 -5.267 51.682 1.00 35.28 206 LYS A C 1
ATOM 1667 O O . LYS A 1 206 ? 45.058 -5.646 50.714 1.00 35.28 206 LYS A O 1
#

Sequence (206 aa):
MGLAPSRLSLVQLAVWDGVYVLDILKLSEVLGESHWRQLYTEILSSDDILKLGYGIVEDLKLLSEVAKCPSAKARNFIDLCSFSEKLRQKYPSLMKPVIPKDREHKGLSELTRTLLGLPLNKDEQCSDWENRPLRSSQMRYAALDAFCLLQVYEELFKRAEGEDMNLRELIQEVRDSEAVRRDKPRKYKPQVHRRSNGYTANCSRK

Organism: Ixodes ricinus (NCBI:txid34613)

Secondary structure (DSSP, 8-state):
-PPPP----EEEEEETTEEEEEEHHHHHHH--HHHHHHIIIIIIT-SSS-EEESSHHHHHHHHHHHTT-TT----SEEEHHHHHHHHHHH-TTTT--SS---TT--THHHHHHHHHS-PPP-TTTTS-SS-SSPPHHHHHHHHHHHHHHHHHHHHHHHHHHHTT--HHHHHHHHHHHHHHHHSS------------PPPP------

Radius of gyration: 22.58 Å; Cα contacts (8 Å, |Δi|>4): 205; chains: 1; bounding box: 68×44×76 Å